Protein AF-N6XZJ8-F1 (afdb_monomer_lite)

Structure (mmCIF, N/CA/C/O backbone):
data_AF-N6XZJ8-F1
#
_entry.id   AF-N6XZJ8-F1
#
loop_
_atom_site.group_PDB
_atom_site.id
_atom_site.type_symbol
_atom_site.label_atom_id
_atom_site.label_alt_id
_atom_site.label_comp_id
_atom_site.label_asym_id
_atom_site.label_entity_id
_atom_site.label_seq_id
_atom_site.pdbx_PDB_ins_code
_atom_site.Cartn_x
_atom_site.Cartn_y
_atom_site.Cartn_z
_atom_site.occupancy
_atom_site.B_iso_or_equiv
_atom_site.auth_seq_id
_atom_site.auth_comp_id
_atom_site.auth_asym_id
_atom_site.auth_atom_id
_atom_site.pdbx_PDB_model_num
ATOM 1 N N . ALA A 1 1 ? 8.982 -17.108 -2.159 1.00 77.62 1 ALA A N 1
ATOM 2 C CA . ALA A 1 1 ? 9.614 -15.859 -2.624 1.00 77.62 1 ALA A CA 1
ATOM 3 C C . ALA A 1 1 ? 9.269 -15.654 -4.093 1.00 77.62 1 ALA A C 1
ATOM 5 O O . ALA A 1 1 ? 9.098 -16.663 -4.774 1.00 77.62 1 ALA A O 1
ATOM 6 N N . PRO A 1 2 ? 9.137 -14.408 -4.571 1.00 85.19 2 PRO A N 1
ATOM 7 C CA . PRO A 1 2 ? 8.993 -14.139 -5.997 1.00 85.19 2 PRO A CA 1
ATOM 8 C C . PRO A 1 2 ? 10.223 -14.629 -6.769 1.00 85.19 2 PRO A C 1
ATOM 10 O O . PRO A 1 2 ? 11.335 -14.645 -6.238 1.00 85.19 2 PRO A O 1
ATOM 13 N N . ALA A 1 3 ? 10.017 -15.047 -8.016 1.00 83.44 3 ALA A N 1
ATOM 14 C CA . ALA A 1 3 ? 11.112 -15.400 -8.911 1.00 83.44 3 ALA A CA 1
ATOM 15 C C . ALA A 1 3 ? 11.824 -14.133 -9.421 1.00 83.44 3 ALA A C 1
ATOM 17 O O . ALA A 1 3 ? 11.251 -13.045 -9.423 1.00 83.44 3 ALA A O 1
ATOM 18 N N . GLY A 1 4 ? 13.069 -14.274 -9.879 1.00 84.00 4 GLY A N 1
ATOM 19 C CA . GLY A 1 4 ? 13.789 -13.193 -10.566 1.00 84.00 4 GLY A CA 1
ATOM 20 C C . GLY A 1 4 ? 14.555 -12.215 -9.671 1.00 84.00 4 GLY A C 1
ATOM 21 O O . GLY A 1 4 ? 15.127 -11.267 -10.198 1.00 84.00 4 GLY A O 1
ATOM 22 N N . GLY A 1 5 ? 14.622 -12.446 -8.356 1.00 92.12 5 GLY A N 1
ATOM 23 C CA . GLY A 1 5 ? 15.358 -11.589 -7.420 1.00 92.12 5 GLY A CA 1
ATOM 24 C C . GLY A 1 5 ? 14.494 -10.486 -6.807 1.00 92.12 5 GLY A C 1
ATOM 25 O O . GLY A 1 5 ? 13.271 -10.457 -6.965 1.00 92.12 5 GLY A O 1
ATOM 26 N N . GLY A 1 6 ? 15.135 -9.587 -6.074 1.00 94.50 6 GLY A N 1
ATOM 27 C CA . GLY A 1 6 ? 14.472 -8.440 -5.467 1.00 94.50 6 GLY A CA 1
ATOM 28 C C . GLY A 1 6 ? 15.449 -7.330 -5.145 1.00 94.50 6 GLY A C 1
ATOM 29 O O . GLY A 1 6 ? 16.578 -7.326 -5.629 1.00 94.50 6 GLY A O 1
ATOM 30 N N . HIS A 1 7 ? 15.013 -6.388 -4.327 1.00 95.25 7 HIS A N 1
ATOM 31 C CA . HIS A 1 7 ? 15.787 -5.223 -3.954 1.00 95.25 7 HIS A CA 1
ATOM 32 C C . HIS A 1 7 ? 15.298 -4.629 -2.635 1.00 95.25 7 HIS A C 1
ATOM 34 O O . HIS A 1 7 ? 14.138 -4.784 -2.239 1.00 95.25 7 HIS A O 1
ATOM 40 N N . ALA A 1 8 ? 16.206 -3.945 -1.949 1.00 94.31 8 ALA A N 1
ATOM 41 C CA . ALA A 1 8 ? 15.917 -3.248 -0.710 1.00 94.31 8 ALA A CA 1
ATOM 42 C C . ALA A 1 8 ? 16.788 -2.001 -0.568 1.00 94.31 8 ALA A C 1
ATOM 44 O O . ALA A 1 8 ? 17.940 -1.955 -1.010 1.00 94.31 8 ALA A O 1
ATOM 45 N N . ALA A 1 9 ? 16.234 -1.000 0.103 1.00 92.75 9 ALA A N 1
ATOM 46 C CA . ALA A 1 9 ? 16.964 0.170 0.556 1.00 92.75 9 ALA A CA 1
ATOM 47 C C . ALA A 1 9 ? 17.066 0.144 2.086 1.00 92.75 9 ALA A C 1
ATOM 49 O O . ALA A 1 9 ? 16.154 -0.368 2.743 1.00 92.75 9 ALA A O 1
ATOM 50 N N . PRO A 1 10 ? 18.133 0.713 2.668 1.00 88.06 10 PRO A N 1
ATOM 51 C CA . PRO A 1 10 ? 18.166 0.983 4.096 1.00 88.06 10 PRO A CA 1
ATOM 52 C C . PRO A 1 10 ? 16.945 1.812 4.518 1.00 88.06 10 PRO A C 1
ATOM 54 O O . PRO A 1 10 ? 16.568 2.778 3.844 1.00 88.06 10 PRO A O 1
ATOM 57 N N . ALA A 1 11 ? 16.321 1.434 5.634 1.00 84.81 11 ALA A N 1
ATOM 58 C CA . ALA A 1 11 ? 15.256 2.237 6.218 1.00 84.81 11 ALA A CA 1
ATOM 59 C C . ALA A 1 11 ? 15.816 3.605 6.643 1.00 84.81 11 ALA A C 1
ATOM 61 O O . ALA A 1 11 ? 16.936 3.697 7.150 1.00 84.81 11 ALA A O 1
ATOM 62 N N . ALA A 1 12 ? 15.046 4.667 6.419 1.00 85.38 12 ALA A N 1
ATOM 63 C CA . ALA A 1 12 ? 15.400 6.000 6.873 1.00 85.38 12 ALA A CA 1
ATOM 64 C C . ALA A 1 12 ? 15.463 6.025 8.407 1.00 85.38 12 ALA A C 1
ATOM 66 O O . ALA A 1 12 ? 14.651 5.387 9.083 1.00 85.38 12 ALA A O 1
ATOM 67 N N . ALA A 1 13 ? 16.421 6.778 8.950 1.00 78.88 13 ALA A N 1
ATOM 68 C CA . ALA A 1 13 ? 16.520 6.997 10.388 1.00 78.88 13 ALA A CA 1
ATOM 69 C C . ALA A 1 13 ? 15.250 7.676 10.933 1.00 78.88 13 ALA A C 1
ATOM 71 O O . ALA A 1 13 ? 14.528 8.354 10.195 1.00 78.88 13 ALA A O 1
ATOM 72 N N . ASP A 1 14 ? 14.978 7.469 12.222 1.00 78.12 14 ASP A N 1
ATOM 73 C CA . ASP A 1 14 ? 13.928 8.156 12.988 1.00 78.12 14 ASP A CA 1
ATOM 74 C C . ASP A 1 14 ? 12.520 8.104 12.364 1.00 78.12 14 ASP A C 1
ATOM 76 O O . ASP A 1 14 ? 11.700 9.007 12.531 1.00 78.12 14 ASP A O 1
ATOM 80 N N . GLY A 1 15 ? 12.220 7.033 11.621 1.00 73.75 15 GLY A N 1
ATOM 81 C CA . GLY A 1 15 ? 10.921 6.851 10.975 1.00 73.75 15 GLY A CA 1
ATOM 82 C C . GLY A 1 15 ? 10.666 7.800 9.797 1.00 73.75 15 GLY A C 1
ATOM 83 O O . GLY A 1 15 ? 9.507 8.048 9.451 1.00 73.75 15 GLY A O 1
ATOM 84 N N . GLY A 1 16 ? 11.731 8.321 9.181 1.00 87.62 16 GLY A N 1
ATOM 85 C CA . GLY A 1 16 ? 11.672 9.156 7.986 1.00 87.62 16 GLY A CA 1
ATOM 86 C C . GLY A 1 16 ? 11.116 8.444 6.745 1.00 87.62 16 GLY A C 1
ATOM 87 O O . GLY A 1 16 ? 10.612 7.317 6.794 1.00 87.62 16 GLY A O 1
ATOM 88 N N . VAL A 1 17 ? 11.202 9.131 5.604 1.00 92.75 17 VAL A N 1
ATOM 89 C CA . VAL A 1 17 ? 10.790 8.581 4.308 1.00 92.75 17 VAL A CA 1
ATOM 90 C C . VAL A 1 17 ? 11.999 7.962 3.613 1.00 92.75 17 VAL A C 1
ATOM 92 O O . VAL A 1 17 ? 12.956 8.664 3.295 1.00 92.75 17 VAL A O 1
ATOM 95 N N . THR A 1 18 ? 11.949 6.657 3.355 1.00 94.31 18 THR A N 1
ATOM 96 C CA . THR A 1 18 ? 12.878 5.990 2.437 1.00 94.31 18 THR A CA 1
ATOM 97 C C . THR A 1 18 ? 12.341 6.134 1.028 1.00 94.31 18 THR A C 1
ATOM 99 O O . THR A 1 18 ? 11.188 5.793 0.772 1.00 94.31 18 THR A O 1
ATOM 102 N N . GLU A 1 19 ? 13.181 6.592 0.109 1.00 94.50 19 GLU A N 1
ATOM 103 C CA . GLU A 1 19 ? 12.826 6.738 -1.292 1.00 94.50 19 GLU A CA 1
ATOM 104 C C . GLU A 1 19 ? 13.980 6.299 -2.187 1.00 94.50 19 GLU A C 1
ATOM 106 O O . GLU A 1 19 ? 15.129 6.704 -2.006 1.00 94.50 19 GLU A O 1
ATOM 111 N N . TYR A 1 20 ? 13.659 5.470 -3.170 1.00 96.19 20 TYR A N 1
ATOM 112 C CA . TYR A 1 20 ? 14.608 5.018 -4.172 1.00 96.19 20 TYR A CA 1
ATOM 113 C C . TYR A 1 20 ? 13.876 4.522 -5.413 1.00 96.19 20 TYR A C 1
ATOM 115 O O . TYR A 1 20 ? 12.654 4.409 -5.422 1.00 96.19 20 TYR A O 1
ATOM 123 N N . GLY A 1 21 ? 14.608 4.216 -6.477 1.00 96.31 21 GLY A N 1
ATOM 124 C CA . GLY A 1 21 ? 13.993 3.680 -7.677 1.00 96.31 21 GLY A CA 1
ATOM 125 C C . GLY A 1 21 ? 14.934 3.593 -8.858 1.00 96.31 21 GLY A C 1
ATOM 126 O O . GLY A 1 21 ? 16.151 3.453 -8.708 1.00 96.31 21 GLY A O 1
ATOM 127 N N . LEU A 1 22 ? 14.338 3.704 -10.035 1.00 96.50 22 LEU A N 1
ATOM 128 C CA . LEU A 1 22 ? 15.013 3.726 -11.319 1.00 96.50 22 LEU A CA 1
ATOM 129 C C . LEU A 1 22 ? 14.324 4.703 -12.269 1.00 96.50 22 LEU A C 1
ATOM 131 O O . LEU A 1 22 ? 13.143 5.010 -12.110 1.00 96.50 22 LEU A O 1
ATOM 135 N N . ASP A 1 23 ? 15.062 5.169 -13.266 1.00 95.56 23 ASP A N 1
ATOM 136 C CA . ASP A 1 23 ? 14.562 6.073 -14.302 1.00 95.56 23 ASP A CA 1
ATOM 137 C C . ASP A 1 23 ? 15.351 5.893 -15.607 1.00 95.56 23 ASP A C 1
ATOM 139 O O . ASP A 1 23 ? 16.425 5.292 -15.608 1.00 95.56 23 ASP A O 1
ATOM 143 N N . GLY A 1 24 ? 14.838 6.404 -16.724 1.00 95.12 24 GLY A N 1
ATOM 144 C CA . GLY A 1 24 ? 15.516 6.381 -18.022 1.00 95.12 24 GLY A CA 1
ATOM 145 C C . GLY A 1 24 ? 15.517 5.030 -18.746 1.00 95.12 24 GLY A C 1
ATOM 146 O O . GLY A 1 24 ? 16.285 4.864 -19.691 1.00 95.12 24 GLY A O 1
ATOM 147 N N . ALA A 1 25 ? 14.672 4.072 -18.351 1.00 96.88 25 ALA A N 1
ATOM 148 C CA . ALA A 1 25 ? 14.600 2.768 -19.010 1.00 96.88 25 ALA A CA 1
ATOM 149 C C . ALA A 1 25 ? 14.272 2.897 -20.512 1.00 96.88 25 ALA A C 1
ATOM 151 O O . ALA A 1 25 ? 13.346 3.613 -20.908 1.00 96.88 25 ALA A O 1
ATOM 152 N N . THR A 1 26 ? 15.013 2.172 -21.354 1.00 95.88 26 THR A N 1
ATOM 153 C CA . THR A 1 26 ? 14.717 2.016 -22.788 1.00 95.88 26 THR A CA 1
ATOM 154 C C . THR A 1 26 ? 13.842 0.794 -23.049 1.00 95.88 26 THR A C 1
ATOM 156 O O . THR A 1 26 ? 12.992 0.834 -23.935 1.00 95.88 26 THR A O 1
ATOM 159 N N . ALA A 1 27 ? 13.985 -0.263 -22.243 1.00 95.25 27 ALA A N 1
ATOM 160 C CA . ALA A 1 27 ? 12.991 -1.327 -22.151 1.00 95.25 27 ALA A CA 1
ATOM 161 C C . ALA A 1 27 ? 11.816 -0.832 -21.296 1.00 95.25 27 ALA A C 1
ATOM 163 O O . ALA A 1 27 ? 11.907 -0.819 -20.070 1.00 95.25 27 ALA A O 1
ATOM 164 N N . VAL A 1 28 ? 10.739 -0.378 -21.937 1.00 95.06 28 VAL A N 1
ATOM 165 C CA . VAL A 1 28 ? 9.590 0.249 -21.261 1.00 95.06 28 VAL A CA 1
ATOM 166 C C . VAL A 1 28 ? 8.621 -0.778 -20.674 1.00 95.06 28 VAL A C 1
ATOM 168 O O . VAL A 1 28 ? 8.415 -1.853 -21.239 1.00 95.06 28 VAL A O 1
ATOM 171 N N . LEU A 1 29 ? 7.974 -0.419 -19.565 1.00 96.19 29 LEU A N 1
ATOM 172 C CA . LEU A 1 29 ? 6.808 -1.137 -19.055 1.00 96.19 29 LEU A CA 1
ATOM 173 C C . LEU A 1 29 ? 5.537 -0.534 -19.659 1.00 96.19 29 LEU A C 1
ATOM 175 O O . LEU A 1 29 ? 5.348 0.679 -19.620 1.00 96.19 29 LEU A O 1
ATOM 179 N N . ARG A 1 30 ? 4.661 -1.377 -20.209 1.00 95.94 30 ARG A N 1
ATOM 180 C CA . ARG A 1 30 ? 3.352 -0.976 -20.743 1.00 95.94 30 ARG A CA 1
ATOM 181 C C . ARG A 1 30 ? 2.289 -1.974 -20.292 1.00 95.94 30 ARG A C 1
ATOM 183 O O . ARG A 1 30 ? 2.433 -3.174 -20.547 1.00 95.94 30 ARG A O 1
ATOM 190 N N . ALA A 1 31 ? 1.249 -1.453 -19.646 1.00 94.94 31 ALA A N 1
ATOM 191 C CA . ALA A 1 31 ? 0.047 -2.188 -19.265 1.00 94.94 31 ALA A CA 1
ATOM 192 C C . ALA A 1 31 ? -1.088 -1.870 -20.248 1.00 94.94 31 ALA A C 1
ATOM 194 O O . ALA A 1 31 ? -1.278 -0.712 -20.618 1.00 94.94 31 ALA A O 1
ATOM 195 N N . ASN A 1 32 ? -1.831 -2.883 -20.671 1.00 92.75 32 ASN A N 1
ATOM 196 C CA . ASN A 1 32 ? -2.981 -2.760 -21.561 1.00 92.75 32 ASN A CA 1
ATOM 197 C C . ASN A 1 32 ? -4.300 -2.683 -20.778 1.00 92.75 32 ASN A C 1
ATOM 199 O O . ASN A 1 32 ? -4.338 -2.843 -19.555 1.00 92.75 32 ASN A O 1
ATOM 203 N N . ALA A 1 33 ? -5.394 -2.473 -21.512 1.00 90.31 33 ALA A N 1
ATOM 204 C CA . ALA A 1 33 ? -6.755 -2.538 -20.995 1.00 90.31 33 ALA A CA 1
ATOM 205 C C . ALA A 1 33 ? -6.998 -3.820 -20.194 1.00 90.31 33 ALA A C 1
ATOM 207 O O . ALA A 1 33 ? -6.715 -4.919 -20.668 1.00 90.31 33 ALA A O 1
ATOM 208 N N . GLY A 1 34 ? -7.540 -3.681 -18.983 1.00 89.62 34 GLY A N 1
ATOM 209 C CA . GLY A 1 34 ? -7.859 -4.816 -18.110 1.00 89.62 34 GLY A CA 1
ATOM 210 C C . GLY A 1 34 ? -6.658 -5.478 -17.423 1.00 89.62 34 GLY A C 1
ATOM 211 O O . GLY A 1 34 ? -6.864 -6.351 -16.584 1.00 89.62 34 GLY A O 1
ATOM 212 N N . GLU A 1 35 ? -5.424 -5.059 -17.713 1.00 95.38 35 GLU A N 1
ATOM 213 C CA . GLU A 1 35 ? -4.236 -5.528 -16.997 1.00 95.38 35 GLU A CA 1
ATOM 214 C C . GLU A 1 35 ? -4.022 -4.733 -15.693 1.00 95.38 35 GLU A C 1
ATOM 216 O O . GLU A 1 35 ? -4.533 -3.623 -15.496 1.00 95.38 35 GLU A O 1
ATOM 221 N N . SER A 1 36 ? -3.252 -5.307 -14.770 1.00 95.62 36 SER A N 1
ATOM 222 C CA . SER A 1 36 ? -2.863 -4.646 -13.519 1.00 95.62 36 SER A CA 1
ATOM 223 C C . SER A 1 36 ? -1.354 -4.533 -13.414 1.00 95.62 36 SER A C 1
ATOM 225 O O . SER A 1 36 ? -0.620 -5.431 -13.806 1.00 95.62 36 SER A O 1
ATOM 227 N N . LEU A 1 37 ? -0.870 -3.447 -12.831 1.00 96.31 37 LEU A N 1
ATOM 228 C CA . LEU A 1 37 ? 0.522 -3.342 -12.419 1.00 96.31 37 LEU A CA 1
ATOM 229 C C . LEU A 1 37 ? 0.687 -4.055 -11.089 1.00 96.31 37 LEU A C 1
ATOM 231 O O . LEU A 1 37 ? -0.203 -4.009 -10.231 1.00 96.31 37 LEU A O 1
ATOM 235 N N . TYR A 1 38 ? 1.834 -4.697 -10.909 1.00 96.44 38 TYR A N 1
ATOM 236 C CA . TYR A 1 38 ? 2.130 -5.395 -9.675 1.00 96.44 38 TYR A CA 1
ATOM 237 C C . TYR A 1 38 ? 3.530 -5.108 -9.156 1.00 96.44 38 TYR A C 1
ATOM 239 O O . TYR A 1 38 ? 4.466 -4.842 -9.913 1.00 96.44 38 TYR A O 1
ATOM 247 N N . ALA A 1 39 ? 3.661 -5.225 -7.840 1.00 97.12 39 ALA A N 1
ATOM 248 C CA . ALA A 1 39 ? 4.941 -5.313 -7.162 1.00 97.12 39 ALA A CA 1
ATOM 249 C C . ALA A 1 39 ? 4.846 -6.330 -6.029 1.00 97.12 39 ALA A C 1
ATOM 251 O O . ALA A 1 39 ? 3.944 -6.261 -5.191 1.00 97.12 39 ALA A O 1
ATOM 252 N N . TRP A 1 40 ? 5.775 -7.279 -5.985 1.00 97.19 40 TRP A N 1
ATOM 253 C CA . TRP A 1 40 ? 5.944 -8.107 -4.798 1.00 97.19 40 TRP A CA 1
ATOM 254 C C . TRP A 1 40 ? 6.567 -7.286 -3.678 1.00 97.19 40 TRP A C 1
ATOM 256 O O . TRP A 1 40 ? 7.560 -6.600 -3.897 1.00 97.19 40 TRP A O 1
ATOM 266 N N . VAL A 1 41 ? 6.010 -7.388 -2.476 1.00 96.44 41 VAL A N 1
ATOM 267 C CA . VAL A 1 41 ? 6.513 -6.707 -1.286 1.00 96.44 41 VAL A CA 1
ATOM 268 C C . VAL A 1 41 ? 6.604 -7.677 -0.114 1.00 96.44 41 VAL A C 1
ATOM 270 O O . VAL A 1 41 ? 5.747 -8.545 0.063 1.00 96.44 41 VAL A O 1
ATOM 273 N N . HIS A 1 42 ? 7.637 -7.511 0.698 1.00 94.75 42 HIS A N 1
ATOM 274 C CA . HIS A 1 42 ? 7.792 -8.129 2.002 1.00 94.75 42 HIS A CA 1
ATOM 275 C C . HIS A 1 42 ? 8.048 -7.022 3.025 1.00 94.75 42 HIS A C 1
ATOM 277 O O . HIS A 1 42 ? 9.124 -6.424 3.043 1.00 94.75 42 HIS A O 1
ATOM 283 N N . LEU A 1 43 ? 7.053 -6.730 3.864 1.00 93.56 43 LEU A N 1
ATOM 284 C CA . LEU A 1 43 ? 7.188 -5.716 4.912 1.00 93.56 43 LEU A CA 1
ATOM 285 C C . LEU A 1 43 ? 8.004 -6.270 6.079 1.00 93.56 43 LEU A C 1
ATOM 287 O O . LEU A 1 43 ? 7.763 -7.405 6.507 1.00 93.56 43 LEU A O 1
ATOM 291 N N . ASP A 1 44 ? 8.936 -5.465 6.590 1.00 89.88 44 ASP A N 1
ATOM 292 C CA . ASP A 1 44 ? 9.729 -5.813 7.765 1.00 89.88 44 ASP A CA 1
ATOM 293 C C . ASP A 1 44 ? 8.813 -5.946 8.990 1.00 89.88 44 ASP A C 1
ATOM 295 O O . ASP A 1 44 ? 8.119 -4.993 9.339 1.00 89.88 44 ASP A O 1
ATOM 299 N N . PRO A 1 45 ? 8.750 -7.115 9.645 1.00 85.69 45 PRO A N 1
ATOM 300 C CA . PRO A 1 45 ? 7.918 -7.274 10.827 1.00 85.69 45 PRO A CA 1
ATOM 301 C C . PRO A 1 45 ? 8.460 -6.584 12.084 1.00 85.69 45 PRO A C 1
ATOM 303 O O . PRO A 1 45 ? 7.688 -6.399 13.021 1.00 85.69 45 PRO A O 1
ATOM 306 N N . ASN A 1 46 ? 9.748 -6.230 12.140 1.00 83.12 46 ASN A N 1
ATOM 307 C CA . ASN A 1 46 ? 10.333 -5.543 13.298 1.00 83.12 46 ASN A CA 1
ATOM 308 C C . ASN A 1 46 ? 10.151 -4.030 13.217 1.00 83.12 46 ASN A C 1
ATOM 310 O O . ASN A 1 46 ? 9.993 -3.366 14.236 1.00 83.12 46 ASN A O 1
ATOM 314 N N . ALA A 1 47 ? 10.193 -3.498 11.998 1.00 85.62 47 ALA A N 1
ATOM 315 C CA . ALA A 1 47 ? 9.985 -2.087 11.714 1.00 85.62 47 ALA A CA 1
ATOM 316 C C . ALA A 1 47 ? 9.052 -1.929 10.502 1.00 85.62 47 ALA A C 1
ATOM 318 O O . ALA A 1 47 ? 9.496 -1.502 9.430 1.00 85.62 47 ALA A O 1
ATOM 319 N N . PRO A 1 48 ? 7.766 -2.306 10.630 1.00 88.94 48 PRO A N 1
ATOM 320 C CA . PRO A 1 48 ? 6.846 -2.243 9.509 1.00 88.94 48 PRO A CA 1
ATOM 321 C C . PRO A 1 48 ? 6.565 -0.798 9.111 1.00 88.94 48 PRO A C 1
ATOM 323 O O . PRO A 1 48 ? 6.303 0.040 9.978 1.00 88.94 48 PRO A O 1
ATOM 326 N N . PRO A 1 49 ? 6.524 -0.491 7.805 1.00 92.81 49 PRO A N 1
ATOM 327 C CA . PRO A 1 49 ? 6.208 0.849 7.354 1.00 92.81 49 PRO A CA 1
ATOM 328 C C . PRO A 1 49 ? 4.760 1.191 7.703 1.00 92.81 49 PRO A C 1
ATOM 330 O O . PRO A 1 49 ? 3.896 0.318 7.812 1.00 92.81 49 PRO A O 1
ATOM 333 N N . VAL A 1 50 ? 4.477 2.481 7.843 1.00 92.12 50 VAL A N 1
ATOM 334 C CA . VAL A 1 50 ? 3.123 3.020 8.045 1.00 92.12 50 VAL A CA 1
ATOM 335 C C . VAL A 1 50 ? 2.450 3.403 6.723 1.00 92.12 50 VAL A C 1
ATOM 337 O O . VAL A 1 50 ? 1.222 3.517 6.657 1.00 92.12 50 VAL A O 1
ATOM 340 N N . GLN A 1 51 ? 3.257 3.552 5.668 1.00 94.06 51 GLN A N 1
ATOM 341 C CA . GLN A 1 51 ? 2.830 3.747 4.288 1.00 94.06 51 GLN A CA 1
ATOM 342 C C . GLN A 1 51 ? 3.809 3.075 3.328 1.00 94.06 51 GLN A C 1
ATOM 344 O O . GLN A 1 51 ? 5.021 3.216 3.484 1.00 94.06 51 GLN A O 1
ATOM 349 N N . VAL A 1 52 ? 3.268 2.416 2.306 1.00 96.50 52 VAL A N 1
ATOM 350 C CA . VAL A 1 52 ? 3.998 2.026 1.093 1.00 96.50 52 VAL A CA 1
ATOM 351 C C . VAL A 1 52 ? 3.397 2.818 -0.054 1.00 96.50 52 VAL A C 1
ATOM 353 O O . VAL A 1 52 ? 2.179 2.799 -0.227 1.00 96.50 52 VAL A O 1
ATOM 356 N N . LEU A 1 53 ? 4.221 3.512 -0.827 1.00 96.44 53 LEU A N 1
ATOM 357 C CA . LEU A 1 53 ? 3.800 4.255 -2.006 1.00 96.44 53 LEU A CA 1
ATOM 358 C C . LEU A 1 53 ? 4.673 3.844 -3.189 1.00 96.44 53 LEU A C 1
ATOM 360 O O . LEU A 1 53 ? 5.899 3.865 -3.116 1.00 96.44 53 LEU A O 1
ATOM 364 N N . LEU A 1 54 ? 4.015 3.451 -4.274 1.00 96.88 54 LEU A N 1
ATOM 365 C CA . LEU A 1 54 ? 4.646 3.163 -5.553 1.00 96.88 54 LEU A CA 1
ATOM 366 C C . LEU A 1 54 ? 4.339 4.315 -6.497 1.00 96.88 54 LEU A C 1
ATOM 368 O O . LEU A 1 54 ? 3.185 4.730 -6.608 1.00 96.88 54 LEU A O 1
ATOM 372 N N . GLU A 1 55 ? 5.370 4.830 -7.152 1.00 95.44 55 GLU A N 1
ATOM 373 C CA . GLU A 1 55 ? 5.259 5.893 -8.141 1.00 95.44 55 GLU A CA 1
ATOM 374 C C . GLU A 1 55 ? 5.817 5.398 -9.472 1.00 95.44 55 GLU A C 1
ATOM 376 O O . GLU A 1 55 ? 6.950 4.935 -9.533 1.00 95.44 55 GLU A O 1
ATOM 381 N N . TRP A 1 56 ? 5.045 5.529 -10.542 1.00 95.75 56 TRP A N 1
ATOM 382 C CA . TRP A 1 56 ? 5.478 5.248 -11.904 1.00 95.75 56 TRP A CA 1
ATOM 383 C C . TRP A 1 56 ? 5.599 6.544 -12.698 1.00 95.75 56 TRP A C 1
ATOM 385 O O . TRP A 1 56 ? 4.780 7.457 -12.551 1.00 95.75 56 TRP A O 1
ATOM 395 N N . HIS A 1 57 ? 6.623 6.620 -13.545 1.00 93.94 57 HIS A N 1
ATOM 396 C CA . HIS A 1 57 ? 6.895 7.768 -14.410 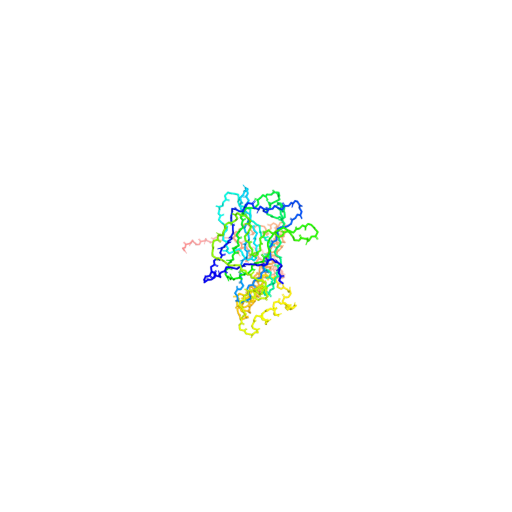1.00 93.94 57 HIS A CA 1
ATOM 397 C C . HIS A 1 57 ? 6.555 7.412 -15.848 1.00 93.94 57 HIS A C 1
ATOM 399 O O . HIS A 1 57 ? 7.222 6.570 -16.461 1.00 93.94 57 HIS A O 1
ATOM 405 N N . SER A 1 58 ? 5.520 8.063 -16.370 1.00 91.81 58 SER A N 1
ATOM 406 C CA . SER A 1 58 ? 5.065 7.924 -17.748 1.00 91.81 58 SER A CA 1
ATOM 407 C C . SER A 1 58 ? 5.344 9.195 -18.552 1.00 91.81 58 SER A C 1
ATOM 409 O O . SER A 1 58 ? 5.726 10.232 -18.006 1.00 91.81 58 SER A O 1
ATOM 411 N N . SER A 1 59 ? 5.095 9.148 -19.861 1.00 86.31 59 SER A N 1
ATOM 412 C CA . SER A 1 59 ? 5.112 10.347 -20.710 1.00 86.31 59 SER A CA 1
ATOM 413 C C . SER A 1 59 ? 4.052 11.389 -20.327 1.00 86.31 59 SER A C 1
ATOM 415 O O . SER A 1 59 ? 4.163 12.539 -20.741 1.00 86.31 59 SER A O 1
ATOM 417 N N . GLN A 1 60 ? 3.016 11.001 -19.576 1.00 88.00 60 GLN A N 1
ATOM 418 C CA . GLN A 1 60 ? 1.925 11.887 -19.160 1.00 88.00 60 GLN A CA 1
ATOM 419 C C . GLN A 1 60 ? 2.105 12.444 -17.746 1.00 88.00 60 GLN A C 1
ATOM 421 O O . GLN A 1 60 ? 1.360 13.338 -17.358 1.00 88.00 60 GLN A O 1
ATOM 426 N N . GLY A 1 61 ? 3.096 11.970 -16.990 1.00 89.62 61 GLY A N 1
ATOM 427 C CA . GLY A 1 61 ? 3.388 12.466 -15.652 1.00 89.62 61 GLY A CA 1
ATOM 428 C C . GLY A 1 61 ? 3.654 11.346 -14.657 1.00 89.62 61 GLY A C 1
ATOM 429 O O . GLY A 1 61 ? 4.202 10.293 -14.993 1.00 89.62 61 GLY A O 1
ATOM 430 N N . ARG A 1 62 ? 3.303 11.605 -13.397 1.00 91.88 62 ARG A N 1
ATOM 431 C CA . ARG A 1 62 ? 3.543 10.680 -12.287 1.00 91.88 62 ARG A CA 1
ATOM 432 C C . ARG A 1 62 ? 2.238 10.029 -11.871 1.00 91.88 62 ARG A C 1
ATOM 434 O O . ARG A 1 62 ? 1.231 10.707 -11.686 1.00 91.88 62 ARG A O 1
ATOM 441 N N . HIS A 1 63 ? 2.278 8.720 -11.684 1.00 93.44 63 HIS A N 1
ATOM 442 C CA . HIS A 1 63 ? 1.130 7.933 -11.259 1.00 93.44 63 HIS A CA 1
ATOM 443 C C . HIS A 1 63 ? 1.488 7.240 -9.954 1.00 93.44 63 HIS A C 1
ATOM 445 O O . HIS A 1 63 ? 2.490 6.535 -9.887 1.00 93.44 63 HIS A O 1
ATOM 451 N N . GLN A 1 64 ? 0.702 7.461 -8.908 1.00 93.81 64 GLN A N 1
ATOM 452 C CA . GLN A 1 64 ? 0.985 6.987 -7.563 1.00 93.81 64 GLN A CA 1
ATOM 453 C C . GLN A 1 64 ? -0.139 6.103 -7.040 1.00 93.81 64 GLN A C 1
ATOM 455 O O . GLN A 1 64 ? -1.316 6.462 -7.101 1.00 93.81 64 GLN A O 1
ATOM 460 N N . ALA A 1 65 ? 0.248 4.988 -6.433 1.00 95.31 65 ALA A N 1
ATOM 461 C CA . ALA A 1 65 ? -0.635 4.152 -5.638 1.00 95.31 65 ALA A CA 1
ATOM 462 C C . ALA A 1 65 ? -0.040 3.966 -4.246 1.00 95.31 65 ALA A C 1
ATOM 464 O O . ALA A 1 65 ? 1.160 3.715 -4.118 1.00 95.31 65 ALA A O 1
ATOM 465 N N . TRP A 1 66 ? -0.861 4.075 -3.200 1.00 95.44 66 TRP A N 1
ATOM 466 C CA . TRP A 1 66 ? -0.377 3.867 -1.834 1.00 95.44 66 TRP A CA 1
ATOM 467 C C . TRP A 1 66 ? -1.257 2.955 -0.987 1.00 95.44 66 TRP A C 1
ATOM 469 O O . TRP A 1 66 ? -2.480 2.901 -1.136 1.00 95.44 66 TRP A O 1
ATOM 479 N N . TRP A 1 67 ? -0.606 2.287 -0.038 1.00 95.75 67 TRP A N 1
ATOM 480 C CA . TRP A 1 67 ? -1.208 1.439 0.978 1.00 95.75 67 TRP A CA 1
ATOM 481 C C . TRP A 1 67 ? -0.884 1.978 2.366 1.00 95.75 67 TRP A C 1
ATOM 483 O O . TRP A 1 67 ? 0.217 2.472 2.609 1.00 95.75 67 TRP A O 1
ATOM 493 N N . GLY A 1 68 ? -1.832 1.842 3.289 1.00 93.25 68 GLY A N 1
ATOM 494 C CA . GLY A 1 68 ? -1.676 2.289 4.673 1.00 93.25 68 GLY A CA 1
ATOM 495 C C . GLY A 1 68 ? -2.198 3.702 4.907 1.00 93.25 68 GLY A C 1
ATOM 496 O O . GLY A 1 68 ? -3.229 4.093 4.348 1.00 93.25 68 GLY A O 1
ATOM 497 N N . LEU A 1 69 ? -1.518 4.431 5.791 1.00 88.62 69 LEU A N 1
ATOM 498 C CA . LEU A 1 69 ? -1.843 5.817 6.118 1.00 88.62 69 LEU A CA 1
ATOM 499 C C . LEU A 1 69 ? -1.184 6.771 5.132 1.00 88.62 69 LEU A C 1
ATOM 501 O O . LEU A 1 69 ? -0.103 6.507 4.624 1.00 88.62 69 LEU A O 1
ATOM 505 N N . GLU A 1 70 ? -1.813 7.911 4.890 1.00 90.25 70 GLU A N 1
ATOM 506 C CA . GLU A 1 70 ? -1.197 8.976 4.112 1.00 90.25 70 GLU A CA 1
ATOM 507 C C . GLU A 1 70 ? -0.243 9.781 5.006 1.00 90.25 70 GLU A C 1
ATOM 509 O O . GLU A 1 70 ? -0.656 10.615 5.807 1.00 90.25 70 GLU A O 1
ATOM 514 N N . ARG A 1 71 ? 1.050 9.465 4.923 1.00 89.94 71 ARG A N 1
ATOM 515 C CA . ARG A 1 71 ? 2.131 10.081 5.710 1.00 89.94 71 ARG A CA 1
ATOM 516 C C . ARG A 1 71 ? 3.153 10.811 4.852 1.00 89.94 71 ARG A C 1
ATOM 518 O O . ARG A 1 71 ? 3.762 11.764 5.320 1.00 89.94 71 ARG A O 1
ATOM 525 N N . ILE A 1 72 ? 3.313 10.380 3.610 1.00 89.69 72 ILE A N 1
ATOM 526 C CA . ILE A 1 72 ? 4.101 11.037 2.579 1.00 89.69 72 ILE A CA 1
ATOM 527 C C . ILE A 1 72 ? 3.154 12.018 1.881 1.00 89.69 72 ILE A C 1
ATOM 529 O O . ILE A 1 72 ? 2.234 11.561 1.190 1.00 89.69 72 ILE A O 1
ATOM 533 N N . PRO A 1 73 ? 3.308 13.339 2.070 1.00 82.31 73 PRO A N 1
ATOM 534 C CA . PRO A 1 73 ? 2.488 14.310 1.361 1.00 82.31 73 PRO A CA 1
ATOM 535 C C . PRO A 1 73 ? 2.803 14.249 -0.138 1.00 82.31 73 PRO A C 1
ATOM 537 O O . PRO A 1 73 ? 3.958 14.120 -0.542 1.00 82.31 73 PRO A O 1
ATOM 540 N N . GLY A 1 74 ? 1.770 14.324 -0.977 1.00 71.31 74 GLY A N 1
ATOM 541 C CA . GLY A 1 74 ? 1.966 14.455 -2.417 1.00 71.31 74 GLY A CA 1
ATOM 542 C C . GLY A 1 74 ? 2.576 15.819 -2.736 1.00 71.31 74 GLY A C 1
ATOM 543 O O . GLY A 1 74 ? 2.059 16.842 -2.295 1.00 71.31 74 GLY A O 1
ATOM 544 N N . ALA A 1 75 ? 3.661 15.850 -3.507 1.00 64.81 75 ALA A N 1
ATOM 545 C CA . ALA A 1 75 ? 4.143 17.106 -4.070 1.00 64.81 75 ALA A CA 1
ATOM 546 C C . ALA A 1 75 ? 3.110 17.629 -5.080 1.00 64.81 75 ALA A C 1
ATOM 548 O O . ALA A 1 75 ? 2.640 16.863 -5.926 1.00 64.81 75 ALA A O 1
ATOM 549 N N . SER A 1 76 ? 2.775 18.919 -5.025 1.00 61.59 76 SER A N 1
ATOM 550 C CA . SER A 1 76 ? 1.957 19.556 -6.056 1.00 61.59 76 SER A CA 1
ATOM 551 C C . SER A 1 76 ? 2.710 19.502 -7.387 1.00 61.59 76 SER A C 1
ATOM 553 O O . SER A 1 76 ? 3.717 20.174 -7.589 1.00 61.59 76 SER A O 1
ATOM 555 N N . ALA A 1 77 ? 2.246 18.660 -8.303 1.00 63.94 77 ALA A N 1
ATOM 556 C CA . ALA A 1 77 ? 2.745 18.619 -9.667 1.00 63.94 77 ALA A CA 1
ATOM 557 C C . ALA A 1 77 ? 1.571 18.652 -10.632 1.00 63.94 77 ALA A C 1
ATOM 559 O O . ALA A 1 77 ? 0.585 17.936 -10.446 1.00 63.94 77 ALA A O 1
ATOM 560 N N . ALA A 1 78 ? 1.702 19.474 -11.674 1.00 65.38 78 ALA A N 1
ATOM 561 C CA . ALA A 1 78 ? 0.845 19.370 -12.840 1.00 65.38 78 ALA A CA 1
ATOM 562 C C . ALA A 1 78 ? 1.020 17.946 -13.395 1.00 65.38 78 ALA A C 1
ATOM 564 O O . ALA A 1 78 ? 2.140 17.543 -13.699 1.00 65.38 78 ALA A O 1
ATOM 565 N N . ASN A 1 79 ? -0.066 17.175 -13.460 1.00 82.44 79 ASN A N 1
ATOM 566 C CA . ASN A 1 79 ? -0.106 15.786 -13.942 1.00 82.44 79 ASN A CA 1
ATOM 567 C C . ASN A 1 79 ? 0.384 14.713 -12.947 1.00 82.44 79 ASN A C 1
ATOM 569 O O . ASN A 1 79 ? 1.113 13.784 -13.304 1.00 82.44 79 ASN A O 1
ATOM 573 N N . LEU A 1 80 ? -0.035 14.828 -11.684 1.00 85.69 80 LEU A N 1
ATOM 574 C CA . LEU A 1 80 ? 0.036 13.740 -10.708 1.00 85.69 80 LEU A CA 1
ATOM 575 C C . LEU A 1 80 ? -1.331 13.050 -10.575 1.00 85.69 80 LEU A C 1
ATOM 577 O O . LEU A 1 80 ? -2.289 13.666 -10.112 1.00 85.69 80 LEU A O 1
ATOM 581 N N . VAL A 1 81 ? -1.402 11.761 -10.912 1.00 88.44 81 VAL A N 1
ATOM 582 C CA . VAL A 1 81 ? -2.525 10.886 -10.534 1.00 88.44 81 VAL A CA 1
ATOM 583 C C . VAL A 1 81 ? -2.142 10.154 -9.258 1.00 88.44 81 VAL A C 1
ATOM 585 O O . VAL A 1 81 ? -1.072 9.553 -9.193 1.00 88.44 81 VAL A O 1
ATOM 588 N N . ARG A 1 82 ? -2.992 10.194 -8.231 1.00 88.94 82 ARG A N 1
ATOM 589 C CA . ARG A 1 82 ? -2.687 9.607 -6.924 1.00 88.94 82 ARG A CA 1
ATOM 590 C C . ARG A 1 82 ? -3.915 8.901 -6.357 1.00 88.94 82 ARG A C 1
ATOM 592 O O . ARG A 1 82 ? -4.890 9.560 -6.009 1.00 88.94 82 ARG A O 1
ATOM 599 N N . THR A 1 83 ? -3.840 7.576 -6.216 1.00 90.81 83 THR A N 1
ATOM 600 C CA . THR A 1 83 ? -4.972 6.732 -5.787 1.00 90.81 83 THR A CA 1
ATOM 601 C C . THR A 1 83 ? -4.644 5.885 -4.554 1.00 90.81 83 THR A C 1
ATOM 603 O O . THR A 1 83 ? -3.598 5.233 -4.484 1.00 90.81 83 THR A O 1
ATOM 606 N N . ARG A 1 84 ? -5.553 5.856 -3.568 1.00 92.25 84 ARG A N 1
ATOM 607 C CA . ARG A 1 84 ? -5.418 4.978 -2.398 1.00 92.25 84 ARG A CA 1
ATOM 608 C C . ARG A 1 84 ? -5.736 3.548 -2.813 1.00 92.25 84 ARG A C 1
ATOM 610 O O . ARG A 1 84 ? -6.883 3.249 -3.122 1.00 92.25 84 ARG A O 1
ATOM 617 N N . ALA A 1 85 ? -4.747 2.665 -2.764 1.00 93.38 85 ALA A N 1
ATOM 618 C CA . ALA A 1 85 ? -4.900 1.276 -3.181 1.00 93.38 85 ALA A CA 1
ATOM 619 C C . ALA A 1 85 ? -5.428 0.364 -2.062 1.00 93.38 85 ALA A C 1
ATOM 621 O O . ALA A 1 85 ? -6.115 -0.614 -2.344 1.00 93.38 85 ALA A O 1
ATOM 622 N N . GLY A 1 86 ? -5.156 0.667 -0.785 1.00 92.62 86 GLY A N 1
ATOM 623 C CA . GLY A 1 86 ? -5.747 -0.098 0.319 1.00 92.62 86 GLY A CA 1
ATOM 624 C C . GLY A 1 86 ? -5.033 -0.003 1.665 1.00 92.62 86 GLY A C 1
ATOM 625 O O . GLY A 1 86 ? -4.292 0.937 1.950 1.00 92.62 86 GLY A O 1
ATOM 626 N N . ALA A 1 87 ? -5.292 -0.987 2.529 1.00 93.00 87 ALA A N 1
ATOM 627 C CA . ALA A 1 87 ? -4.545 -1.182 3.770 1.00 93.00 87 ALA A CA 1
ATOM 628 C C . ALA A 1 87 ? -3.192 -1.854 3.489 1.00 93.00 87 ALA A C 1
ATOM 630 O O . ALA A 1 87 ? -3.028 -2.523 2.471 1.00 93.00 87 ALA A O 1
ATOM 631 N N . LEU A 1 88 ? -2.230 -1.693 4.399 1.00 93.88 88 LEU A N 1
ATOM 632 C CA . LEU A 1 88 ? -0.962 -2.411 4.294 1.00 93.88 88 LEU A CA 1
ATOM 633 C C . LEU A 1 88 ? -1.192 -3.921 4.419 1.00 93.88 88 LEU A C 1
ATOM 635 O O . LEU A 1 88 ? -1.998 -4.345 5.255 1.00 93.88 88 LEU A O 1
ATOM 639 N N . PRO A 1 89 ? -0.504 -4.734 3.601 1.00 93.06 89 PRO A N 1
ATOM 640 C CA . PRO A 1 89 ? -0.579 -6.176 3.732 1.00 93.06 89 PRO A CA 1
ATOM 641 C C . PRO A 1 89 ? 0.029 -6.638 5.060 1.00 93.06 89 PRO A C 1
ATOM 643 O O . PRO A 1 89 ? 0.817 -5.941 5.697 1.00 93.06 89 PRO A O 1
ATOM 646 N N . ARG A 1 90 ? -0.321 -7.860 5.458 1.00 90.06 90 ARG A N 1
ATOM 647 C CA . ARG A 1 90 ? 0.282 -8.533 6.612 1.00 90.06 90 ARG A CA 1
ATOM 648 C C . ARG A 1 90 ? 1.818 -8.609 6.456 1.00 90.06 90 ARG A C 1
ATOM 650 O O . ARG A 1 90 ? 2.261 -9.098 5.413 1.00 90.06 90 ARG A O 1
ATOM 657 N N . PRO A 1 91 ? 2.613 -8.202 7.466 1.00 90.94 91 PRO A N 1
ATOM 658 C CA . PRO A 1 91 ? 4.075 -8.317 7.439 1.00 90.94 91 PRO A CA 1
ATOM 659 C C . PRO A 1 91 ? 4.602 -9.762 7.429 1.00 90.94 91 PRO A C 1
ATOM 661 O O . PRO A 1 91 ? 3.839 -10.725 7.570 1.00 90.94 91 PRO A O 1
ATOM 664 N N . ALA A 1 92 ? 5.929 -9.900 7.290 1.00 88.94 92 ALA A N 1
ATOM 665 C CA . ALA A 1 92 ? 6.672 -11.170 7.344 1.00 88.94 92 ALA A CA 1
ATOM 666 C C . ALA A 1 92 ? 6.303 -12.216 6.277 1.00 88.94 92 ALA A C 1
ATOM 668 O O . ALA A 1 92 ? 6.522 -13.415 6.465 1.00 88.94 92 ALA A O 1
ATOM 669 N N . ARG A 1 93 ? 5.701 -11.794 5.165 1.00 90.62 93 ARG A N 1
ATOM 670 C CA . ARG A 1 93 ? 5.484 -12.660 4.006 1.00 90.62 93 ARG A CA 1
ATOM 671 C C . ARG A 1 93 ? 5.510 -11.851 2.724 1.00 90.62 93 ARG A C 1
ATOM 673 O O . ARG A 1 93 ? 5.169 -10.671 2.713 1.00 90.62 93 ARG A O 1
ATOM 680 N N . TRP A 1 94 ? 5.869 -12.521 1.638 1.00 94.00 94 TRP A N 1
ATOM 681 C CA . TRP A 1 94 ? 5.745 -11.960 0.302 1.00 94.00 94 TRP A CA 1
ATOM 682 C C . TRP A 1 94 ? 4.268 -11.853 -0.077 1.00 94.00 94 TRP A C 1
ATOM 684 O O . TRP A 1 94 ? 3.550 -12.853 -0.082 1.00 94.00 94 TRP A O 1
ATOM 694 N N . VAL A 1 95 ? 3.823 -10.642 -0.396 1.00 95.31 95 VAL A N 1
ATOM 695 C CA . VAL A 1 95 ? 2.476 -10.351 -0.896 1.00 95.31 95 VAL A CA 1
ATOM 696 C C . VAL A 1 95 ? 2.597 -9.556 -2.185 1.00 95.31 95 VAL A C 1
ATOM 698 O O . VAL A 1 95 ? 3.499 -8.735 -2.341 1.00 95.31 95 VAL A O 1
ATOM 701 N N . ARG A 1 96 ? 1.685 -9.802 -3.120 1.00 95.50 96 ARG A N 1
ATOM 702 C CA . ARG A 1 96 ? 1.595 -9.038 -4.357 1.00 95.50 96 ARG A CA 1
ATOM 703 C C . ARG A 1 96 ? 0.710 -7.816 -4.135 1.00 95.50 96 ARG A C 1
ATOM 705 O O . ARG A 1 96 ? -0.467 -7.956 -3.812 1.00 95.50 96 ARG A O 1
ATOM 712 N N . LEU A 1 97 ? 1.276 -6.629 -4.309 1.00 96.75 97 LEU A N 1
ATOM 713 C CA . LEU A 1 97 ? 0.516 -5.392 -4.437 1.00 96.75 97 LEU A CA 1
ATOM 714 C C . LEU A 1 97 ? -0.005 -5.304 -5.866 1.00 96.75 97 LEU A C 1
ATOM 716 O O . LEU A 1 97 ? 0.762 -5.525 -6.800 1.00 96.75 97 LEU A O 1
ATOM 720 N N . LEU A 1 98 ? -1.291 -5.002 -6.026 1.00 95.50 98 LEU A N 1
ATOM 721 C CA . LEU A 1 98 ? -1.952 -4.911 -7.323 1.00 95.50 98 LEU A CA 1
ATOM 722 C C . LEU A 1 98 ? -2.613 -3.551 -7.481 1.00 95.50 98 LEU A C 1
ATOM 724 O O . LEU A 1 98 ? -3.281 -3.070 -6.565 1.00 95.50 98 LEU A O 1
ATOM 728 N N . VAL A 1 99 ? -2.415 -2.951 -8.650 1.00 95.12 99 VAL A N 1
ATOM 729 C CA . VAL A 1 99 ? -3.001 -1.667 -9.023 1.00 95.12 99 VAL A CA 1
ATOM 730 C C . VAL A 1 99 ? -3.566 -1.792 -10.434 1.00 95.12 99 VAL A C 1
ATOM 732 O O . VAL A 1 99 ? -2.790 -2.010 -11.367 1.00 95.12 99 VAL A O 1
ATOM 735 N N . PRO A 1 100 ? -4.888 -1.656 -10.623 1.00 94.25 100 PRO A N 1
ATOM 736 C CA . PRO A 1 100 ? -5.476 -1.660 -11.957 1.00 94.25 100 PRO A CA 1
ATOM 737 C C . PRO A 1 100 ? -4.857 -0.565 -12.837 1.00 94.25 100 PRO A C 1
ATOM 739 O O . PRO A 1 100 ? -4.661 0.565 -12.383 1.00 94.25 100 PRO A O 1
ATOM 742 N N . ALA A 1 101 ? -4.553 -0.879 -14.099 1.00 92.62 101 ALA A N 1
ATOM 743 C CA . ALA A 1 101 ? -3.985 0.109 -15.019 1.00 92.62 101 ALA A CA 1
ATOM 744 C C . ALA A 1 101 ? -5.018 1.159 -15.473 1.00 92.62 101 ALA A C 1
ATOM 746 O O . ALA A 1 101 ? -4.647 2.297 -15.757 1.00 92.62 101 ALA A O 1
ATOM 747 N N . GLY A 1 102 ? -6.305 0.796 -15.508 1.00 88.69 102 GLY A N 1
ATOM 748 C CA . GLY A 1 102 ? -7.389 1.655 -15.994 1.00 88.69 102 GLY A CA 1
ATOM 749 C C . GLY A 1 102 ? -7.567 2.962 -15.206 1.00 88.69 102 GLY A C 1
ATOM 750 O O . GLY A 1 102 ? -7.126 3.097 -14.066 1.00 88.69 102 GLY A O 1
ATOM 751 N N . GLY A 1 103 ? -8.225 3.950 -15.815 1.00 75.56 103 GLY A N 1
ATOM 752 C CA . GLY A 1 103 ? -8.396 5.288 -15.228 1.00 75.56 103 GLY A CA 1
ATOM 753 C C . GLY A 1 103 ? -9.495 5.411 -14.166 1.00 75.56 103 GLY A C 1
ATOM 754 O O . GLY A 1 103 ? -9.341 6.172 -13.219 1.00 75.56 103 GLY A O 1
ATOM 755 N N . THR A 1 104 ? -10.597 4.664 -14.285 1.00 70.81 104 THR A N 1
ATOM 756 C CA . THR A 1 104 ? -11.772 4.808 -13.398 1.00 70.81 104 THR A CA 1
ATOM 757 C C . THR A 1 104 ? -11.629 4.079 -12.062 1.00 70.81 104 THR A C 1
ATOM 759 O O . THR A 1 104 ? -12.141 4.551 -11.052 1.00 70.81 104 THR A O 1
ATOM 762 N N . ALA A 1 105 ? -10.929 2.943 -12.048 1.00 66.62 105 ALA A N 1
ATOM 763 C CA . ALA A 1 105 ? -10.706 2.107 -10.862 1.00 66.62 105 ALA A CA 1
ATOM 764 C C . ALA A 1 105 ? -9.216 1.949 -10.497 1.00 66.62 105 ALA A C 1
ATOM 766 O O . ALA A 1 105 ? -8.874 1.174 -9.606 1.00 66.62 105 ALA A O 1
ATOM 767 N N . GLY A 1 106 ? -8.324 2.640 -11.208 1.00 81.06 106 GLY A N 1
ATOM 768 C CA . GLY A 1 106 ? -6.882 2.445 -11.121 1.00 81.06 106 GLY A CA 1
ATOM 769 C C . GLY A 1 106 ? -6.104 3.753 -11.084 1.00 81.06 106 GLY A C 1
ATOM 770 O O . GLY A 1 106 ? -6.459 4.685 -10.360 1.00 81.06 106 GLY A O 1
ATOM 771 N N . ILE A 1 107 ? -5.003 3.801 -11.832 1.00 88.75 107 ILE A N 1
ATOM 772 C CA . ILE A 1 107 ? -4.083 4.950 -11.859 1.00 88.75 107 ILE A CA 1
ATOM 773 C C . ILE A 1 107 ? -3.924 5.585 -13.245 1.00 88.75 107 ILE A C 1
ATOM 775 O O . ILE A 1 107 ? -3.077 6.460 -13.411 1.00 88.75 107 ILE A O 1
ATOM 779 N N . GLY A 1 108 ? -4.726 5.175 -14.236 1.00 89.25 108 GLY A N 1
ATOM 780 C CA . GLY A 1 108 ? -4.722 5.782 -15.573 1.00 89.25 108 GLY A CA 1
ATOM 781 C C . GLY A 1 108 ? -3.409 5.586 -16.334 1.00 89.25 108 GLY A C 1
ATOM 782 O O . GLY A 1 108 ? -2.906 6.525 -16.938 1.00 89.25 108 GLY A O 1
ATOM 783 N N . MET A 1 109 ? -2.839 4.383 -16.269 1.00 91.31 109 MET A N 1
ATOM 784 C CA . MET A 1 109 ? -1.583 4.010 -16.937 1.00 91.31 109 MET A CA 1
ATOM 785 C C . MET A 1 109 ? -1.769 3.095 -18.151 1.00 91.31 109 MET A C 1
ATOM 787 O O . MET A 1 109 ? -0.807 2.552 -18.691 1.00 91.31 109 MET A O 1
ATOM 791 N N . GLU A 1 110 ? -3.006 2.916 -18.591 1.00 92.62 110 GLU A N 1
ATOM 792 C CA . GLU A 1 110 ? -3.345 2.087 -19.737 1.00 92.62 110 GLU A CA 1
ATOM 793 C C . GLU A 1 110 ? -2.714 2.621 -21.036 1.00 92.62 110 GLU A C 1
ATOM 795 O O . GLU A 1 110 ? -2.881 3.784 -21.399 1.00 92.62 110 GLU A O 1
ATOM 800 N N . GLY A 1 111 ? -1.941 1.776 -21.721 1.00 92.19 111 GLY A N 1
ATOM 801 C CA . GLY A 1 111 ? -1.229 2.104 -22.959 1.00 92.19 111 GLY A CA 1
ATOM 802 C C . GLY A 1 111 ? 0.001 3.006 -22.787 1.00 92.19 111 GLY A C 1
ATOM 803 O O . GLY A 1 111 ? 0.783 3.155 -23.734 1.00 92.19 111 GLY A O 1
ATOM 804 N N . LEU A 1 112 ? 0.228 3.569 -21.598 1.00 94.00 112 LEU A N 1
ATOM 805 C CA . LEU A 1 112 ? 1.345 4.476 -21.351 1.00 94.00 112 LEU A CA 1
ATOM 806 C C . LEU A 1 112 ? 2.675 3.726 -21.267 1.00 94.00 112 LEU A C 1
ATOM 808 O O . LEU A 1 112 ? 2.755 2.600 -20.776 1.00 94.00 112 LEU A O 1
ATOM 812 N N . GLU A 1 113 ? 3.733 4.374 -21.750 1.00 95.12 113 GLU A N 1
ATOM 813 C CA . GLU A 1 113 ? 5.097 3.883 -21.578 1.00 95.12 113 GLU A CA 1
ATOM 814 C C . GLU A 1 113 ? 5.656 4.377 -20.254 1.00 95.12 113 GLU A C 1
ATOM 816 O O . GLU A 1 113 ? 5.797 5.582 -20.038 1.00 95.12 113 GLU A O 1
ATOM 821 N N . VAL A 1 114 ? 6.008 3.434 -19.390 1.00 95.75 114 VAL A N 1
ATOM 822 C CA . VAL A 1 114 ? 6.669 3.700 -18.121 1.00 95.75 114 VAL A CA 1
ATOM 823 C C . VAL A 1 114 ? 8.170 3.501 -18.292 1.00 95.75 114 VAL A C 1
ATOM 825 O O . VAL A 1 114 ? 8.630 2.440 -18.727 1.00 95.75 114 VAL A O 1
ATOM 828 N N . ARG A 1 115 ? 8.931 4.540 -17.943 1.00 96.12 115 ARG A N 1
ATOM 829 C CA . ARG A 1 115 ? 10.403 4.582 -18.055 1.00 96.12 115 ARG A CA 1
ATOM 830 C C . ARG A 1 115 ? 11.108 4.672 -16.706 1.00 96.12 115 ARG A C 1
ATOM 832 O O . ARG A 1 115 ? 12.316 4.456 -16.633 1.00 96.12 115 ARG A O 1
ATOM 839 N N . GLY A 1 116 ? 10.356 4.965 -15.651 1.00 96.00 116 GLY A N 1
ATOM 840 C CA . GLY A 1 116 ? 10.861 5.095 -14.295 1.00 96.00 116 GLY A CA 1
ATOM 841 C C . GLY A 1 116 ? 9.854 4.605 -13.268 1.00 96.00 116 GLY A C 1
ATOM 842 O O . GLY A 1 116 ? 8.646 4.574 -13.517 1.00 96.00 116 GLY A O 1
ATOM 843 N N . MET A 1 117 ? 10.366 4.199 -12.115 1.00 96.56 117 MET A N 1
ATOM 844 C CA . MET A 1 117 ? 9.566 3.779 -10.973 1.00 96.56 117 MET A CA 1
ATOM 845 C C . MET A 1 117 ? 10.297 4.126 -9.680 1.00 96.56 117 MET A C 1
ATOM 847 O O . MET A 1 117 ? 11.505 3.911 -9.579 1.00 96.56 117 MET A O 1
ATOM 851 N N . ARG A 1 118 ? 9.571 4.643 -8.688 1.00 96.00 118 ARG A N 1
ATOM 852 C CA . ARG A 1 118 ? 10.068 4.913 -7.337 1.00 96.00 118 ARG A CA 1
ATOM 853 C C . ARG A 1 118 ? 9.268 4.132 -6.302 1.00 96.00 118 ARG A C 1
ATOM 855 O O . ARG A 1 118 ? 8.057 3.948 -6.422 1.00 96.00 118 ARG A O 1
ATOM 862 N N . PHE A 1 119 ? 9.976 3.715 -5.266 1.00 96.50 119 PHE A N 1
ATOM 863 C CA . PHE A 1 119 ? 9.480 3.020 -4.093 1.00 96.50 119 PHE A CA 1
ATOM 864 C C . PHE A 1 119 ? 9.675 3.944 -2.903 1.00 96.50 119 PHE A C 1
ATOM 866 O O . PHE A 1 119 ? 10.800 4.345 -2.601 1.00 96.50 119 PHE A O 1
ATOM 873 N N . LEU A 1 120 ? 8.572 4.294 -2.252 1.00 96.00 120 LEU A N 1
ATOM 874 C CA . LEU A 1 120 ? 8.569 5.167 -1.096 1.00 96.00 120 LEU A CA 1
ATOM 875 C C . LEU A 1 120 ? 7.973 4.437 0.109 1.00 96.00 120 LEU A C 1
ATOM 877 O O . LEU A 1 120 ? 6.909 3.820 0.022 1.00 96.00 120 LEU A O 1
ATOM 881 N N . LEU A 1 121 ? 8.653 4.532 1.246 1.00 95.06 121 LEU A N 1
ATOM 882 C CA . LEU A 1 121 ? 8.242 3.945 2.518 1.00 95.06 121 LEU A CA 1
ATOM 883 C C . LEU A 1 121 ? 8.279 5.018 3.599 1.00 95.06 121 LEU A C 1
ATOM 885 O O . LEU A 1 121 ? 9.247 5.766 3.679 1.00 95.06 121 LEU A O 1
ATOM 889 N N . ALA A 1 122 ? 7.261 5.070 4.453 1.00 93.31 122 ALA A N 1
ATOM 890 C CA . ALA A 1 122 ? 7.282 5.905 5.654 1.00 93.31 122 ALA A CA 1
ATOM 891 C C . ALA A 1 122 ? 7.403 5.036 6.907 1.00 93.31 122 ALA A C 1
ATOM 893 O O . ALA A 1 122 ? 6.647 4.072 7.046 1.00 93.31 122 ALA A O 1
ATOM 894 N N . GLY A 1 123 ? 8.276 5.413 7.845 1.00 86.31 123 GLY A N 1
ATOM 895 C CA . GLY A 1 123 ? 8.272 4.866 9.207 1.00 86.31 123 GLY A CA 1
ATOM 896 C C . GLY A 1 123 ? 8.758 3.421 9.367 1.00 86.31 123 GLY A C 1
ATOM 897 O O . GLY A 1 123 ? 8.477 2.828 10.401 1.00 86.31 123 GLY A O 1
ATOM 898 N N . GLY A 1 124 ? 9.436 2.837 8.373 1.00 88.50 124 GLY A N 1
ATOM 899 C CA . GLY A 1 124 ? 9.877 1.442 8.430 1.00 88.50 124 GLY A CA 1
ATOM 900 C C . GLY A 1 124 ? 10.525 0.931 7.143 1.00 88.50 124 GLY A C 1
ATOM 901 O O . GLY A 1 124 ? 10.791 1.700 6.217 1.00 88.50 124 GLY A O 1
ATOM 902 N N . GLY A 1 125 ? 10.772 -0.378 7.095 1.00 90.69 125 GLY A N 1
ATOM 903 C CA . GLY A 1 125 ? 11.478 -1.059 6.010 1.00 90.69 125 GLY A CA 1
ATOM 904 C C . GLY A 1 125 ? 10.611 -2.055 5.238 1.00 90.69 125 GLY A C 1
ATOM 905 O O . GLY A 1 125 ? 9.684 -2.673 5.763 1.00 90.69 125 GLY A O 1
ATOM 906 N N . ALA A 1 126 ? 10.929 -2.237 3.962 1.00 94.12 126 ALA A N 1
ATOM 907 C CA . ALA A 1 126 ? 10.364 -3.296 3.144 1.00 94.12 126 ALA A CA 1
ATOM 908 C C . ALA A 1 126 ? 11.357 -3.707 2.062 1.00 94.12 126 ALA A C 1
ATOM 910 O O . ALA A 1 126 ? 12.159 -2.900 1.584 1.00 94.12 126 ALA A O 1
ATOM 911 N N . CYS A 1 127 ? 11.247 -4.959 1.646 1.00 94.75 127 CYS A N 1
ATOM 912 C CA . CYS A 1 127 ? 11.931 -5.477 0.476 1.00 94.75 127 CYS A CA 1
ATOM 913 C C . CYS A 1 127 ? 10.912 -5.664 -0.638 1.00 94.75 127 CYS A C 1
ATOM 915 O O . CYS A 1 127 ? 9.768 -6.055 -0.389 1.00 94.75 127 CYS A O 1
ATOM 917 N N . PHE A 1 128 ? 11.330 -5.412 -1.866 1.00 96.00 128 PHE A N 1
ATOM 918 C CA . PHE A 1 128 ? 10.491 -5.578 -3.039 1.00 96.00 128 PHE A CA 1
ATOM 919 C C . PHE A 1 128 ? 11.083 -6.657 -3.938 1.00 96.00 128 PHE A C 1
ATOM 921 O O . PHE A 1 128 ? 12.291 -6.872 -3.974 1.00 96.00 128 PHE A O 1
ATOM 928 N N . GLY A 1 129 ? 10.211 -7.409 -4.594 1.00 95.69 129 GLY A N 1
ATOM 929 C CA . GLY A 1 129 ? 10.588 -8.472 -5.516 1.00 95.69 129 GLY A CA 1
ATOM 930 C C . GLY A 1 129 ? 10.381 -8.040 -6.957 1.00 95.69 129 GLY A C 1
ATOM 931 O O . GLY A 1 129 ? 10.492 -6.862 -7.294 1.00 95.69 129 GLY A O 1
ATOM 932 N N . ALA A 1 130 ? 10.013 -9.004 -7.800 1.00 95.75 130 ALA A N 1
ATOM 933 C CA . ALA A 1 130 ? 9.595 -8.713 -9.160 1.00 95.75 130 ALA A CA 1
ATOM 934 C C . ALA A 1 130 ? 8.422 -7.719 -9.199 1.00 95.75 130 ALA A C 1
ATOM 936 O O . ALA A 1 130 ? 7.455 -7.811 -8.433 1.00 95.75 130 ALA A O 1
ATOM 937 N N . THR A 1 131 ? 8.530 -6.780 -10.127 1.00 96.44 131 THR A N 1
ATOM 938 C CA . THR A 1 131 ? 7.527 -5.777 -10.465 1.00 96.44 131 THR A CA 1
ATOM 939 C C . THR A 1 131 ? 7.282 -5.816 -11.964 1.00 96.44 131 THR A C 1
ATOM 941 O O . THR A 1 131 ? 8.191 -6.116 -12.746 1.00 96.44 131 THR A O 1
ATOM 944 N N . GLY A 1 132 ? 6.055 -5.536 -12.383 1.00 96.19 132 GLY A N 1
ATOM 945 C CA . GLY A 1 132 ? 5.691 -5.620 -13.788 1.00 96.19 132 GLY A CA 1
ATOM 946 C C . GLY A 1 132 ? 4.192 -5.532 -14.006 1.00 96.19 132 GLY A C 1
ATOM 947 O O . GLY A 1 132 ? 3.484 -4.845 -13.268 1.00 96.19 132 GLY A O 1
ATOM 948 N N . VAL A 1 133 ? 3.719 -6.243 -15.025 1.00 96.88 133 VAL A N 1
ATOM 949 C CA . VAL A 1 133 ? 2.301 -6.316 -15.383 1.00 96.88 133 VAL A CA 1
ATOM 950 C C . VAL A 1 133 ? 1.765 -7.718 -15.136 1.00 96.88 133 VAL A C 1
ATOM 952 O O . VAL A 1 133 ? 2.416 -8.712 -15.442 1.00 96.88 133 VAL A O 1
ATOM 955 N N . LEU A 1 134 ? 0.575 -7.782 -14.560 1.00 96.44 134 LEU A N 1
ATOM 956 C CA . LEU A 1 134 ? -0.231 -8.975 -14.415 1.00 96.44 134 LEU A CA 1
ATOM 957 C C . LEU A 1 134 ? -1.315 -8.936 -15.491 1.00 96.44 134 LEU A C 1
ATOM 959 O O . LEU A 1 134 ? -2.113 -7.993 -15.525 1.00 96.44 134 LEU A O 1
ATOM 963 N N . ASP A 1 135 ? -1.321 -9.936 -16.368 1.00 94.19 135 ASP A N 1
ATOM 964 C CA . ASP A 1 135 ? -2.356 -10.052 -17.392 1.00 94.19 135 ASP A CA 1
ATOM 965 C C . ASP A 1 135 ? -3.711 -10.481 -16.791 1.00 94.19 135 ASP A C 1
ATOM 967 O O . ASP A 1 135 ? -3.815 -10.858 -15.620 1.00 94.19 135 ASP A O 1
ATOM 971 N N . ALA A 1 136 ? -4.771 -10.435 -17.602 1.00 88.69 136 ALA A N 1
ATOM 972 C CA . ALA A 1 136 ? -6.119 -10.824 -17.176 1.00 88.69 136 ALA A CA 1
ATOM 973 C C . ALA A 1 136 ? -6.250 -12.317 -16.798 1.00 88.69 136 ALA A C 1
ATOM 975 O O . ALA A 1 136 ? -7.196 -12.688 -16.105 1.00 88.69 136 ALA A O 1
ATOM 976 N N . ALA A 1 137 ? -5.315 -13.169 -17.232 1.00 91.50 137 ALA A N 1
ATOM 977 C CA . ALA A 1 137 ? -5.260 -14.588 -16.886 1.00 91.50 137 ALA A CA 1
ATOM 978 C C . ALA A 1 137 ? -4.435 -14.861 -15.609 1.00 91.50 137 ALA A C 1
ATOM 980 O O . ALA A 1 137 ? -4.385 -15.997 -15.139 1.00 91.50 137 ALA A O 1
ATOM 981 N N . GLY A 1 138 ? -3.817 -13.831 -15.021 1.00 91.19 138 GLY A N 1
ATOM 982 C CA . GLY A 1 138 ? -3.002 -13.928 -13.814 1.00 91.19 138 GLY A CA 1
ATOM 983 C C . GLY A 1 138 ? -1.534 -14.288 -14.057 1.00 91.19 138 GLY A C 1
ATOM 984 O O . GLY A 1 138 ? -0.834 -14.600 -13.087 1.00 91.19 138 GLY A O 1
ATOM 985 N N . ASN A 1 139 ? -1.043 -14.226 -15.297 1.00 94.38 139 ASN A N 1
ATOM 986 C CA . ASN A 1 139 ? 0.368 -14.449 -15.603 1.00 94.38 139 ASN A CA 1
ATOM 987 C C . ASN A 1 139 ? 1.189 -13.176 -15.387 1.00 94.38 139 ASN A C 1
ATOM 989 O O . ASN A 1 139 ? 0.800 -12.068 -15.766 1.00 94.38 139 ASN A O 1
ATOM 993 N N . GLU A 1 140 ? 2.359 -13.349 -14.778 1.00 95.06 140 GLU A N 1
ATOM 994 C CA . GLU A 1 140 ? 3.300 -12.268 -14.515 1.00 95.06 140 GLU A CA 1
ATOM 995 C C . GLU A 1 140 ? 4.178 -11.989 -15.742 1.00 95.06 140 GLU A C 1
ATOM 997 O O . GLU A 1 140 ? 4.895 -12.863 -16.230 1.00 95.06 140 GLU A O 1
ATOM 1002 N N . ARG A 1 141 ? 4.176 -10.734 -16.195 1.00 95.06 141 ARG A N 1
ATOM 1003 C CA . ARG A 1 141 ? 5.154 -10.158 -17.121 1.00 95.06 141 ARG A CA 1
ATOM 1004 C C . ARG A 1 141 ? 6.105 -9.258 -16.324 1.00 95.06 141 ARG A C 1
ATOM 1006 O O . ARG A 1 141 ? 5.821 -8.062 -16.178 1.00 95.06 141 ARG A O 1
ATOM 1013 N N . PRO A 1 142 ? 7.199 -9.812 -15.768 1.00 94.62 142 PRO A N 1
ATOM 1014 C CA . PRO A 1 142 ? 8.142 -9.038 -14.977 1.00 94.62 142 PRO A CA 1
ATOM 1015 C C . PRO A 1 142 ? 8.872 -8.023 -15.858 1.00 94.62 142 PRO A C 1
ATOM 1017 O O . PRO A 1 142 ? 9.284 -8.321 -16.977 1.00 94.62 142 PRO A O 1
ATOM 1020 N N . TRP A 1 143 ? 9.045 -6.821 -15.325 1.00 94.88 143 TRP A N 1
ATOM 1021 C CA . TRP A 1 143 ? 9.818 -5.742 -15.934 1.00 94.88 143 TRP A CA 1
ATOM 1022 C C . TRP A 1 143 ? 11.134 -5.514 -15.203 1.00 94.88 143 TRP A C 1
ATOM 1024 O O . TRP A 1 143 ? 12.180 -5.338 -15.821 1.00 94.88 143 TRP A O 1
ATOM 1034 N N . PHE A 1 144 ? 11.068 -5.538 -13.876 1.00 91.69 144 PHE A N 1
ATOM 1035 C CA . PHE A 1 144 ? 12.171 -5.201 -12.996 1.00 91.69 144 PHE A CA 1
ATOM 1036 C C . PHE A 1 144 ? 12.121 -6.089 -11.749 1.00 91.69 144 PHE A C 1
ATOM 1038 O O . PHE A 1 144 ? 11.074 -6.194 -11.109 1.00 91.69 144 PHE A O 1
ATOM 1045 N N . ALA A 1 145 ? 13.237 -6.740 -11.418 1.00 89.50 145 ALA A N 1
ATOM 1046 C CA . ALA A 1 145 ? 13.359 -7.625 -10.257 1.00 89.50 145 ALA A CA 1
ATOM 1047 C C . ALA A 1 145 ? 14.775 -7.536 -9.649 1.00 89.50 145 ALA A C 1
ATOM 1049 O O . ALA A 1 145 ? 15.077 -6.574 -8.947 1.00 89.50 145 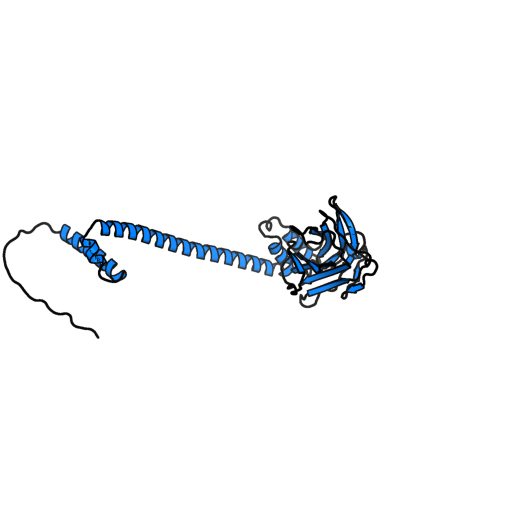ALA A O 1
ATOM 1050 N N . GLY A 1 146 ? 15.642 -8.514 -9.934 1.00 88.38 146 GLY A N 1
ATOM 1051 C CA . GLY A 1 146 ? 17.036 -8.600 -9.478 1.00 88.38 146 GLY A CA 1
ATOM 1052 C C . GLY A 1 146 ? 18.073 -7.931 -10.392 1.00 88.38 146 GLY A C 1
ATOM 1053 O O . GLY A 1 146 ? 19.269 -8.062 -10.149 1.00 88.38 146 GLY A O 1
ATOM 1054 N N . SER A 1 147 ? 17.640 -7.246 -11.450 1.00 92.44 147 SER A N 1
ATOM 1055 C CA . SER A 1 147 ? 18.485 -6.434 -12.331 1.00 92.44 147 SER A CA 1
ATOM 1056 C C . SER A 1 147 ? 17.687 -5.257 -12.889 1.00 92.44 147 SER A C 1
ATOM 1058 O O . SER A 1 147 ? 16.463 -5.336 -13.001 1.00 92.44 147 SER A O 1
ATOM 1060 N N . LEU A 1 148 ? 18.369 -4.157 -13.223 1.00 94.56 148 LEU A N 1
ATOM 1061 C CA . LEU A 1 148 ? 17.737 -2.991 -13.848 1.00 94.56 148 LEU A CA 1
ATOM 1062 C C . LEU A 1 148 ? 17.259 -3.323 -15.276 1.00 94.56 148 LEU A C 1
ATOM 1064 O O . LEU A 1 148 ? 17.965 -4.040 -15.993 1.00 94.56 148 LEU A O 1
ATOM 1068 N N . PRO A 1 149 ? 16.116 -2.768 -15.731 1.00 95.44 149 PRO A N 1
ATOM 1069 C CA . PRO A 1 149 ? 15.737 -2.816 -17.139 1.00 95.44 149 PRO A CA 1
ATOM 1070 C C . PRO A 1 149 ? 16.810 -2.164 -18.018 1.00 95.44 149 PRO A C 1
ATOM 1072 O O . PRO A 1 149 ? 17.540 -1.275 -17.571 1.00 95.44 149 PRO A O 1
ATOM 1075 N N . ALA A 1 150 ? 16.885 -2.560 -19.290 1.00 95.94 150 ALA A N 1
ATOM 1076 C CA . ALA A 1 150 ? 17.846 -1.979 -20.224 1.00 95.94 150 ALA A CA 1
ATOM 1077 C C . ALA A 1 150 ? 17.730 -0.443 -20.263 1.00 95.94 150 ALA A C 1
ATOM 1079 O O . ALA A 1 150 ? 16.626 0.104 -20.315 1.00 95.94 150 ALA A O 1
ATOM 1080 N N . GLY A 1 151 ? 18.874 0.244 -20.206 1.00 94.81 151 GLY A N 1
ATOM 1081 C CA . GLY A 1 151 ? 18.972 1.707 -20.219 1.00 94.81 151 GLY A CA 1
ATOM 1082 C C . GLY A 1 151 ? 18.610 2.411 -18.905 1.00 94.81 151 GLY A C 1
ATOM 1083 O O . GLY A 1 151 ? 18.886 3.600 -18.777 1.00 94.81 151 GLY A O 1
ATOM 1084 N N . ALA A 1 152 ? 18.037 1.710 -17.922 1.00 96.62 152 ALA A N 1
ATOM 1085 C CA . ALA A 1 152 ? 17.651 2.331 -16.663 1.00 96.62 152 ALA A CA 1
ATOM 1086 C C . ALA A 1 152 ? 18.873 2.687 -15.804 1.00 96.62 152 ALA A C 1
ATOM 1088 O O . ALA A 1 152 ? 19.833 1.923 -15.697 1.00 96.62 152 ALA A O 1
ATOM 1089 N N . ARG A 1 153 ? 18.795 3.834 -15.130 1.00 96.38 153 ARG A N 1
ATOM 1090 C CA . ARG A 1 153 ? 19.739 4.273 -14.097 1.00 96.38 153 ARG A CA 1
ATOM 1091 C C . ARG A 1 153 ? 19.109 4.148 -12.718 1.00 96.38 153 ARG A C 1
ATOM 1093 O O . ARG A 1 153 ? 17.913 4.374 -12.545 1.00 96.38 153 ARG A O 1
ATOM 1100 N N . GLN A 1 154 ? 19.937 3.838 -11.733 1.00 96.12 154 GLN A N 1
ATOM 1101 C CA . GLN A 1 154 ? 19.532 3.784 -10.337 1.00 96.12 154 GLN A CA 1
ATOM 1102 C C . GLN A 1 154 ? 19.272 5.194 -9.780 1.00 96.12 154 GLN A C 1
ATOM 1104 O O . GLN A 1 154 ? 20.045 6.118 -10.032 1.00 96.12 154 GLN A O 1
ATOM 1109 N N . LEU A 1 155 ? 18.201 5.353 -9.001 1.00 95.62 155 LEU A N 1
ATOM 1110 C CA . LEU A 1 155 ? 17.906 6.545 -8.207 1.00 95.62 155 LEU A CA 1
ATOM 1111 C C . LEU A 1 155 ? 17.937 6.197 -6.715 1.00 95.62 155 LEU A C 1
ATOM 1113 O O . LEU A 1 155 ? 17.269 5.258 -6.280 1.00 95.62 155 LEU A O 1
ATOM 1117 N N . GLY A 1 156 ? 18.673 6.981 -5.927 1.00 93.38 156 GLY A N 1
ATOM 1118 C CA . GLY A 1 156 ? 18.875 6.717 -4.500 1.00 93.38 156 GLY A CA 1
ATOM 1119 C C . GLY A 1 156 ? 19.822 5.542 -4.231 1.00 93.38 156 GLY A C 1
ATOM 1120 O O . GLY A 1 156 ? 20.407 4.969 -5.149 1.00 93.38 156 GLY A O 1
ATOM 1121 N N . THR A 1 157 ? 19.963 5.181 -2.956 1.00 93.56 157 THR A N 1
ATOM 1122 C CA . THR A 1 157 ? 20.898 4.142 -2.497 1.00 93.56 157 THR A CA 1
ATOM 1123 C C . THR A 1 157 ? 20.143 2.879 -2.105 1.00 93.56 157 THR A C 1
ATOM 1125 O O . THR A 1 157 ? 19.414 2.864 -1.115 1.00 93.56 157 THR A O 1
ATOM 1128 N N . TRP A 1 158 ? 20.327 1.808 -2.874 1.00 95.19 158 TRP A N 1
ATOM 1129 C CA . TRP A 1 158 ? 19.693 0.508 -2.643 1.00 95.19 158 TRP A CA 1
ATOM 1130 C C . TRP A 1 158 ? 20.504 -0.621 -3.287 1.00 95.19 158 TRP A C 1
ATOM 1132 O O . TRP A 1 158 ? 21.422 -0.363 -4.067 1.00 95.19 158 TRP A O 1
ATOM 1142 N N . HIS A 1 159 ? 20.196 -1.869 -2.942 1.00 94.69 159 HIS A N 1
ATOM 1143 C CA . HIS A 1 159 ? 20.912 -3.046 -3.435 1.00 94.69 159 HIS A CA 1
ATOM 1144 C C . HIS A 1 159 ? 19.949 -4.146 -3.883 1.00 94.69 159 HIS A C 1
ATOM 1146 O O . HIS A 1 159 ? 18.793 -4.195 -3.456 1.00 94.69 159 HIS A O 1
ATOM 1152 N N . PHE A 1 160 ? 20.444 -5.029 -4.750 1.00 95.50 160 PHE A N 1
ATOM 1153 C CA . PHE A 1 160 ? 19.723 -6.217 -5.194 1.00 95.50 160 PHE A CA 1
ATOM 1154 C C . PHE A 1 160 ? 19.810 -7.347 -4.169 1.00 95.50 160 PHE A C 1
ATOM 1156 O O . PHE A 1 160 ? 20.818 -7.512 -3.487 1.00 95.50 160 PHE A O 1
ATOM 1163 N N . LEU A 1 161 ? 18.747 -8.142 -4.114 1.00 94.19 161 LEU A N 1
ATOM 1164 C CA . LEU A 1 161 ? 18.598 -9.334 -3.292 1.00 94.19 161 LEU A CA 1
ATOM 1165 C C . LEU A 1 161 ? 18.626 -10.571 -4.192 1.00 94.19 161 LEU A C 1
ATOM 1167 O O . LEU A 1 161 ? 17.852 -10.678 -5.152 1.00 94.19 161 LEU A O 1
ATOM 1171 N N . GLY A 1 162 ? 19.505 -11.515 -3.868 1.00 91.62 162 GLY A N 1
ATOM 1172 C CA . GLY A 1 162 ? 19.585 -12.812 -4.524 1.00 91.62 162 GLY A CA 1
ATOM 1173 C C . GLY A 1 162 ? 18.547 -13.800 -3.988 1.00 91.62 162 GLY A C 1
ATOM 1174 O O . GLY A 1 162 ? 17.852 -13.553 -3.005 1.00 91.62 162 GLY A O 1
ATOM 1175 N N . ALA A 1 163 ? 18.462 -14.981 -4.606 1.00 88.62 163 ALA A N 1
ATOM 1176 C CA . ALA A 1 163 ? 17.466 -15.997 -4.246 1.00 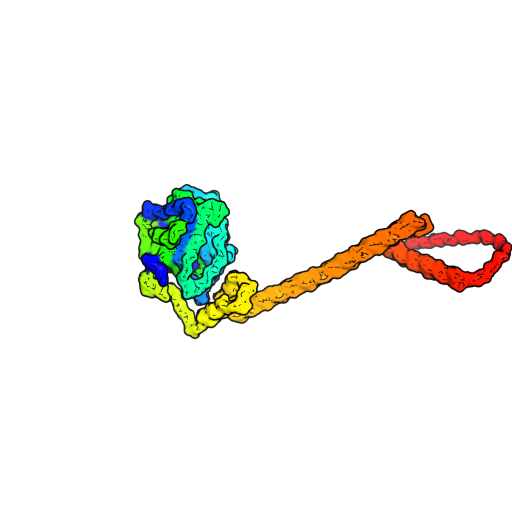88.62 163 ALA A CA 1
ATOM 1177 C C . ALA A 1 163 ? 17.511 -16.427 -2.765 1.00 88.62 163 ALA A C 1
ATOM 1179 O O . ALA A 1 163 ? 16.469 -16.727 -2.186 1.00 88.62 163 ALA A O 1
ATOM 1180 N N . ARG A 1 164 ? 18.704 -16.446 -2.151 1.00 87.12 164 ARG A N 1
ATOM 1181 C CA . ARG A 1 164 ? 18.876 -16.766 -0.723 1.00 87.12 164 ARG A CA 1
ATOM 1182 C C . ARG A 1 164 ? 18.335 -15.657 0.174 1.00 87.12 164 ARG A C 1
ATOM 1184 O O . ARG A 1 164 ? 17.625 -15.958 1.127 1.00 87.12 164 ARG A O 1
ATOM 1191 N N . ASP A 1 165 ? 18.609 -14.405 -0.175 1.00 89.56 165 ASP A N 1
ATOM 1192 C CA . ASP A 1 165 ? 18.152 -13.243 0.588 1.00 89.56 165 ASP A CA 1
ATOM 1193 C C . ASP A 1 165 ? 16.623 -13.170 0.587 1.00 89.56 165 ASP A C 1
ATOM 1195 O O . ASP A 1 165 ? 16.009 -12.899 1.610 1.00 89.56 165 ASP A O 1
ATOM 1199 N N . LEU A 1 166 ? 15.967 -13.528 -0.522 1.00 89.06 166 LEU A N 1
ATOM 1200 C CA . LEU A 1 166 ? 14.503 -13.525 -0.595 1.00 89.06 166 LEU A CA 1
ATOM 1201 C C . LEU A 1 166 ? 13.806 -14.522 0.350 1.00 89.06 166 LEU A C 1
ATOM 1203 O O . LEU A 1 166 ? 12.596 -14.393 0.567 1.00 89.06 166 LEU A O 1
ATOM 1207 N N . LEU A 1 167 ? 14.516 -15.520 0.889 1.00 86.44 167 LEU A N 1
ATOM 1208 C CA . LEU A 1 167 ? 13.966 -16.442 1.891 1.00 86.44 167 LEU A CA 1
ATOM 1209 C C . LEU A 1 167 ? 13.877 -15.796 3.280 1.00 86.44 167 LEU A C 1
ATOM 1211 O O . LEU A 1 167 ? 12.982 -16.142 4.048 1.00 86.44 167 LEU A O 1
ATOM 1215 N N . ALA A 1 168 ? 14.772 -14.854 3.578 1.00 84.62 168 ALA A N 1
ATOM 1216 C CA . ALA A 1 168 ? 14.813 -14.091 4.822 1.00 84.62 168 ALA A CA 1
ATOM 1217 C C . ALA A 1 168 ? 15.261 -12.645 4.522 1.00 84.62 168 ALA A C 1
ATOM 1219 O O . ALA A 1 168 ? 16.387 -12.268 4.846 1.00 84.62 168 ALA A O 1
ATOM 1220 N N . PRO A 1 169 ? 14.405 -11.841 3.861 1.00 84.00 169 PRO A N 1
ATOM 1221 C CA . PRO A 1 169 ? 14.824 -10.572 3.260 1.00 84.00 169 PRO A CA 1
ATOM 1222 C C . PRO A 1 169 ? 15.039 -9.454 4.287 1.00 84.00 169 PRO A C 1
ATOM 1224 O O . PRO A 1 169 ? 15.666 -8.445 3.986 1.00 84.00 169 PRO A O 1
ATOM 1227 N N . THR A 1 170 ? 14.531 -9.633 5.505 1.00 81.25 170 THR A N 1
ATOM 1228 C CA . THR A 1 170 ? 14.670 -8.693 6.619 1.00 81.25 170 THR A CA 1
ATOM 1229 C C . THR A 1 170 ? 15.367 -9.388 7.781 1.00 81.25 170 THR A C 1
ATOM 1231 O O . THR A 1 170 ? 15.285 -10.612 7.919 1.00 81.25 170 THR A O 1
ATOM 1234 N N . SER A 1 171 ? 16.043 -8.627 8.642 1.00 70.94 171 SER A N 1
ATOM 1235 C CA . SER A 1 171 ? 16.651 -9.194 9.847 1.00 70.94 171 SER A CA 1
ATOM 1236 C C . SER A 1 171 ? 15.576 -9.866 10.709 1.00 70.94 171 SER A C 1
ATOM 1238 O O . SER A 1 171 ? 14.470 -9.355 10.875 1.00 70.94 171 SER A O 1
ATOM 1240 N N . ALA A 1 172 ? 15.855 -11.055 11.239 1.00 58.16 172 ALA A N 1
ATOM 1241 C CA . ALA A 1 172 ? 14.952 -11.684 12.194 1.00 58.16 172 ALA A CA 1
ATOM 1242 C C . ALA A 1 172 ? 15.077 -10.955 13.542 1.00 58.16 172 ALA A C 1
ATOM 1244 O O . ALA A 1 172 ? 16.187 -10.804 14.055 1.00 58.16 172 ALA A O 1
ATOM 1245 N N . GLY A 1 173 ? 13.957 -10.497 14.109 1.00 57.66 173 GLY A N 1
ATOM 1246 C CA . GLY A 1 173 ? 13.933 -9.913 15.451 1.00 57.66 173 GLY A CA 1
ATOM 1247 C C . GLY A 1 173 ? 14.314 -10.915 16.549 1.00 57.66 173 GLY A C 1
ATOM 1248 O O . GLY A 1 173 ? 14.509 -12.107 16.273 1.00 57.66 173 GLY A O 1
ATOM 1249 N N . PRO A 1 174 ? 14.384 -10.467 17.817 1.00 55.75 174 PRO A N 1
ATOM 1250 C CA . PRO A 1 174 ? 14.578 -11.350 18.964 1.00 55.75 174 PRO A CA 1
ATOM 1251 C C . PRO A 1 174 ? 13.583 -12.519 18.910 1.00 55.75 174 PRO A C 1
ATOM 1253 O O . PRO A 1 174 ? 12.389 -12.320 18.665 1.00 55.75 174 PRO A O 1
ATOM 1256 N N . ARG A 1 175 ? 14.080 -13.752 19.082 1.00 59.31 175 ARG A N 1
ATOM 1257 C CA . ARG A 1 175 ? 13.317 -14.987 18.819 1.00 59.31 175 ARG A CA 1
ATOM 1258 C C . ARG A 1 175 ? 11.937 -14.945 19.501 1.00 59.31 175 ARG A C 1
ATOM 1260 O O . ARG A 1 175 ? 11.858 -14.907 20.723 1.00 59.31 175 ARG A O 1
ATOM 1267 N N . GLY A 1 176 ? 10.864 -14.984 18.705 1.00 67.12 176 GLY A N 1
ATOM 1268 C CA . GLY A 1 176 ? 9.480 -15.191 19.162 1.00 67.12 176 GLY A CA 1
ATOM 1269 C C . GLY A 1 176 ? 8.565 -13.958 19.202 1.00 67.12 176 GLY A C 1
ATOM 1270 O O . GLY A 1 176 ? 7.356 -14.127 19.062 1.00 67.12 176 GLY A O 1
ATOM 1271 N N . GLN A 1 177 ? 9.089 -12.731 19.302 1.00 76.19 177 GLN A N 1
ATOM 1272 C CA . GLN A 1 177 ? 8.244 -11.523 19.409 1.00 76.19 177 GLN A CA 1
ATOM 1273 C C . GLN A 1 177 ? 7.413 -11.276 18.146 1.00 76.19 177 GLN A C 1
ATOM 1275 O O . GLN A 1 177 ? 6.197 -11.103 18.211 1.00 76.19 177 GLN A O 1
ATOM 1280 N N . VAL A 1 178 ? 8.065 -11.341 16.983 1.00 82.00 178 VAL A N 1
ATOM 1281 C CA . VAL A 1 178 ? 7.404 -11.223 15.677 1.00 82.00 178 VAL A CA 1
ATOM 1282 C C . VAL A 1 178 ? 6.334 -12.302 15.506 1.00 82.00 178 VAL A C 1
ATOM 1284 O O . VAL A 1 178 ? 5.234 -12.010 15.051 1.00 82.00 178 VAL A O 1
ATOM 1287 N N . ALA A 1 179 ? 6.627 -13.542 15.905 1.00 84.44 179 ALA A N 1
ATOM 1288 C CA . ALA A 1 179 ? 5.683 -14.649 15.782 1.00 84.44 179 ALA A CA 1
ATOM 1289 C C . ALA A 1 179 ? 4.433 -14.436 16.652 1.00 84.44 179 ALA A C 1
ATOM 1291 O O . ALA A 1 179 ? 3.323 -14.632 16.166 1.00 84.44 179 ALA A O 1
ATOM 1292 N N . ALA A 1 180 ? 4.602 -13.979 17.896 1.00 87.56 180 ALA A N 1
ATOM 1293 C CA . ALA A 1 180 ? 3.487 -13.671 18.789 1.00 87.56 180 ALA A CA 1
ATOM 1294 C C . ALA A 1 180 ? 2.629 -12.506 18.265 1.00 87.56 180 ALA A C 1
ATOM 1296 O O . ALA A 1 180 ? 1.405 -12.605 18.248 1.00 87.56 180 ALA A O 1
ATOM 1297 N N . ALA A 1 181 ? 3.257 -11.431 17.777 1.00 88.56 181 ALA A N 1
ATOM 1298 C CA . ALA A 1 181 ? 2.542 -10.296 17.191 1.00 88.56 181 ALA A CA 1
ATOM 1299 C C . ALA A 1 181 ? 1.752 -10.696 15.934 1.00 88.56 181 ALA A C 1
ATOM 1301 O O . ALA A 1 181 ? 0.619 -10.259 15.747 1.00 88.56 181 ALA A O 1
ATOM 1302 N N . LEU A 1 182 ? 2.325 -11.558 15.088 1.00 89.44 182 LEU A N 1
ATOM 1303 C CA . LEU A 1 182 ? 1.645 -12.094 13.909 1.00 89.44 182 LEU A CA 1
ATOM 1304 C C . LEU A 1 182 ? 0.484 -13.021 14.285 1.00 89.44 182 LEU A C 1
ATOM 1306 O O . LEU A 1 182 ? -0.577 -12.914 13.681 1.00 89.44 182 LEU A O 1
ATOM 1310 N N . ALA A 1 183 ? 0.662 -13.889 15.285 1.00 91.19 183 ALA A N 1
ATOM 1311 C CA . ALA A 1 183 ? -0.406 -14.753 15.782 1.00 91.19 183 ALA A CA 1
ATOM 1312 C C . ALA A 1 183 ? -1.579 -13.930 16.333 1.00 91.19 183 ALA A C 1
ATOM 1314 O O . ALA A 1 183 ? -2.725 -14.217 16.007 1.00 91.19 183 ALA A O 1
ATOM 1315 N N . LEU A 1 184 ? -1.288 -12.866 17.088 1.00 91.75 184 LEU A N 1
ATOM 1316 C CA . LEU A 1 184 ? -2.305 -11.937 17.574 1.00 91.75 184 LEU A CA 1
ATOM 1317 C C . LEU A 1 184 ? -2.986 -11.182 16.422 1.00 91.75 184 LEU A C 1
ATOM 1319 O O . LEU A 1 184 ? -4.199 -11.023 16.428 1.00 91.75 184 LEU A O 1
ATOM 1323 N N . TYR A 1 185 ? -2.230 -10.734 15.414 1.00 91.12 185 TYR A N 1
ATOM 1324 C CA . TYR A 1 185 ? -2.792 -10.074 14.230 1.00 91.12 185 TYR A CA 1
ATOM 1325 C C . TYR A 1 185 ? -3.765 -10.977 13.454 1.00 91.12 185 TYR A C 1
ATOM 1327 O O . TYR A 1 185 ? -4.748 -10.482 12.902 1.00 91.12 185 TYR A O 1
ATOM 1335 N N . ASP A 1 186 ? -3.488 -12.280 13.402 1.00 92.38 186 ASP A N 1
ATOM 1336 C CA . ASP A 1 186 ? -4.324 -13.275 12.727 1.00 92.38 186 ASP A CA 1
ATOM 1337 C C . ASP A 1 186 ? -5.437 -13.846 13.633 1.00 92.38 186 ASP A C 1
ATOM 1339 O O . ASP A 1 186 ? -6.224 -14.676 13.175 1.00 92.38 186 ASP A O 1
ATOM 1343 N N . ASP A 1 187 ? -5.524 -13.416 14.896 1.00 94.75 187 ASP A N 1
ATOM 1344 C CA . ASP A 1 187 ? -6.500 -13.929 15.856 1.00 94.75 187 ASP A CA 1
ATOM 1345 C C . ASP A 1 187 ? -7.939 -13.569 15.423 1.00 94.75 187 ASP A C 1
ATOM 1347 O O . ASP A 1 187 ? -8.255 -12.383 15.240 1.00 94.75 187 ASP A O 1
ATOM 1351 N N . PRO A 1 188 ? -8.847 -14.558 15.286 1.00 94.88 188 PRO A N 1
ATOM 1352 C CA . PRO A 1 188 ? -10.251 -14.318 14.964 1.00 94.88 188 PRO A CA 1
ATOM 1353 C C . PRO A 1 188 ? -10.964 -13.357 15.924 1.00 94.88 188 PRO A C 1
ATOM 1355 O O . PRO A 1 188 ? -11.886 -12.657 15.503 1.00 94.88 188 PRO A O 1
ATOM 1358 N N . LEU A 1 189 ? -10.533 -13.274 17.188 1.00 94.25 189 LEU A N 1
ATOM 1359 C CA . LEU A 1 189 ? -11.081 -12.340 18.176 1.00 94.25 189 LEU A CA 1
ATOM 1360 C C . LEU A 1 189 ? -10.860 -10.876 17.775 1.00 94.25 189 LEU A C 1
ATOM 1362 O O . LEU A 1 189 ? -11.668 -10.013 18.113 1.00 94.25 189 LEU A O 1
ATOM 1366 N N . LEU A 1 190 ? -9.815 -10.587 16.994 1.00 93.25 190 LEU A N 1
ATOM 1367 C CA . LEU A 1 190 ? -9.563 -9.260 16.427 1.00 93.25 190 LEU A CA 1
ATOM 1368 C C . LEU A 1 190 ? -10.237 -9.055 15.060 1.00 93.25 190 LEU A C 1
ATOM 1370 O O . LEU A 1 190 ? -9.986 -8.056 14.378 1.00 93.25 190 LEU A O 1
ATOM 1374 N N . GLY A 1 191 ? -11.112 -9.972 14.639 1.00 91.50 191 GLY A N 1
ATOM 1375 C CA . GLY A 1 191 ? -11.834 -9.901 13.368 1.00 91.50 191 GLY A CA 1
ATOM 1376 C C . GLY A 1 191 ? -12.738 -8.670 13.238 1.00 91.50 191 GLY A C 1
ATOM 1377 O O . GLY A 1 191 ? -12.896 -8.153 12.134 1.00 91.50 191 GLY A O 1
ATOM 1378 N N . ALA A 1 192 ? -13.262 -8.155 14.357 1.00 91.50 192 ALA A N 1
ATOM 1379 C CA . ALA A 1 192 ? -14.077 -6.936 14.392 1.00 91.50 192 ALA A CA 1
ATOM 1380 C C . ALA A 1 192 ? -13.275 -5.655 14.094 1.00 91.50 192 ALA A C 1
ATOM 1382 O O . ALA A 1 192 ? -13.849 -4.639 13.704 1.00 91.50 192 ALA A O 1
ATOM 1383 N N . LEU A 1 193 ? -11.952 -5.694 14.268 1.00 93.25 193 LEU A N 1
ATOM 1384 C CA . LEU A 1 193 ? -11.076 -4.574 13.954 1.00 93.25 193 LEU A CA 1
ATOM 1385 C C . LEU A 1 193 ? -10.807 -4.515 12.448 1.00 93.25 193 LEU A C 1
ATOM 1387 O O . LEU A 1 193 ? -10.685 -5.527 11.757 1.00 93.25 193 LEU A O 1
ATOM 1391 N N . SER A 1 194 ? -10.643 -3.311 11.918 1.00 91.19 194 SER A N 1
ATOM 1392 C CA . SER A 1 194 ? -10.142 -3.120 10.561 1.00 91.19 194 SER A CA 1
ATOM 1393 C C . SER A 1 194 ? -8.695 -3.613 10.432 1.00 91.19 194 SER A C 1
ATOM 1395 O O . SER A 1 194 ? -7.932 -3.677 11.400 1.00 91.19 194 SER A O 1
ATOM 1397 N N . ALA A 1 195 ? -8.264 -3.896 9.198 1.00 88.62 195 ALA A N 1
ATOM 1398 C CA . ALA A 1 195 ? -6.872 -4.263 8.926 1.00 88.62 195 ALA A CA 1
ATOM 1399 C C . ALA A 1 195 ? -5.878 -3.192 9.410 1.00 88.62 195 ALA A C 1
ATOM 1401 O O . ALA A 1 195 ? -4.780 -3.528 9.844 1.00 88.62 195 ALA A O 1
ATOM 1402 N N . HIS A 1 196 ? -6.272 -1.915 9.366 1.00 88.50 196 HIS A N 1
ATOM 1403 C CA . HIS A 1 196 ? -5.457 -0.806 9.850 1.00 88.50 196 HIS A CA 1
ATOM 1404 C C . HIS A 1 196 ? -5.314 -0.802 11.379 1.00 88.50 196 HIS A C 1
ATOM 1406 O O . HIS A 1 196 ? -4.219 -0.569 11.886 1.00 88.50 196 HIS A O 1
ATOM 1412 N N . GLU A 1 197 ? -6.394 -1.088 12.106 1.00 91.38 197 GLU A N 1
ATOM 1413 C CA . GLU A 1 197 ? -6.372 -1.176 13.568 1.00 91.38 197 GLU A CA 1
ATOM 1414 C C . GLU A 1 197 ? -5.538 -2.360 14.034 1.00 91.38 197 GLU A C 1
ATOM 1416 O O . GLU A 1 197 ? -4.655 -2.176 14.863 1.00 91.38 197 GLU A O 1
ATOM 1421 N N . ARG A 1 198 ? -5.717 -3.544 13.437 1.00 92.12 198 ARG A N 1
ATOM 1422 C CA . ARG A 1 198 ? -4.854 -4.695 13.747 1.00 92.12 198 ARG A CA 1
ATOM 1423 C C . ARG A 1 198 ? -3.382 -4.400 13.462 1.00 92.12 198 ARG A C 1
ATOM 1425 O O . ARG A 1 198 ? -2.507 -4.829 14.203 1.00 92.12 198 ARG A O 1
ATOM 1432 N N . TYR A 1 199 ? -3.088 -3.617 12.424 1.00 90.06 199 TYR A N 1
ATOM 1433 C CA . TYR A 1 199 ? -1.714 -3.232 12.095 1.00 90.06 199 TYR A CA 1
ATOM 1434 C C . TYR A 1 199 ? -1.046 -2.369 13.181 1.00 90.06 199 TYR A C 1
ATOM 1436 O O . TYR A 1 199 ? 0.181 -2.329 13.258 1.00 90.06 199 TYR A O 1
ATOM 1444 N N . GLN A 1 200 ? -1.819 -1.714 14.060 1.00 90.06 200 GLN A N 1
ATOM 1445 C CA . GLN A 1 200 ? -1.271 -0.939 15.179 1.00 90.06 200 GLN A CA 1
ATOM 1446 C C . GLN A 1 200 ? -0.479 -1.804 16.171 1.00 90.06 200 GLN A C 1
ATOM 1448 O O . GLN A 1 200 ? 0.406 -1.265 16.835 1.00 90.06 200 GLN A O 1
ATOM 1453 N N . ILE A 1 201 ? -0.724 -3.123 16.222 1.00 91.00 201 ILE A N 1
ATOM 1454 C CA . ILE A 1 201 ? 0.054 -4.081 17.029 1.00 91.00 201 ILE A CA 1
ATOM 1455 C C . ILE A 1 201 ? 1.549 -3.943 16.729 1.00 91.00 201 ILE A C 1
ATOM 1457 O O . ILE A 1 201 ? 2.364 -3.864 17.646 1.00 91.00 201 ILE A O 1
ATOM 1461 N N . PHE A 1 202 ? 1.913 -3.859 15.448 1.00 86.62 202 PHE A N 1
ATOM 1462 C CA . PHE A 1 202 ? 3.316 -3.800 15.050 1.00 86.62 202 PHE A CA 1
ATOM 1463 C C . PHE A 1 202 ? 3.939 -2.409 15.207 1.00 86.62 202 PHE A C 1
ATOM 1465 O O . PHE A 1 202 ? 5.152 -2.297 15.321 1.00 86.62 202 PHE A O 1
ATOM 1472 N N . GLN A 1 203 ? 3.128 -1.347 15.214 1.00 84.00 203 GLN A N 1
ATOM 1473 C CA . GLN A 1 203 ? 3.621 0.029 15.357 1.00 84.00 203 GLN A CA 1
ATOM 1474 C C . GLN A 1 203 ? 3.805 0.444 16.819 1.00 84.00 203 GLN A C 1
ATOM 1476 O O . GLN A 1 203 ? 4.654 1.275 17.122 1.00 84.00 203 GLN A O 1
ATOM 1481 N N . ARG A 1 204 ? 2.970 -0.085 17.719 1.00 87.19 204 ARG A N 1
ATOM 1482 C CA . ARG A 1 204 ? 2.876 0.366 19.116 1.00 87.19 204 ARG A CA 1
ATOM 1483 C C . ARG A 1 204 ? 3.333 -0.682 20.128 1.00 87.19 204 ARG A C 1
ATOM 1485 O O . ARG A 1 204 ? 3.428 -0.371 21.312 1.00 87.19 204 ARG A O 1
ATOM 1492 N N . GLY A 1 205 ? 3.560 -1.917 19.682 1.00 87.75 205 GLY A N 1
ATOM 1493 C CA . GLY A 1 205 ? 3.700 -3.065 20.571 1.00 87.75 205 GLY A CA 1
ATOM 1494 C C . GLY A 1 205 ? 2.390 -3.402 21.290 1.00 87.75 205 GLY A C 1
ATOM 1495 O O . GLY A 1 205 ? 1.352 -2.771 21.079 1.00 87.75 205 GLY A O 1
ATOM 1496 N N . LEU A 1 206 ? 2.433 -4.411 22.162 1.00 89.38 206 LEU A N 1
ATOM 1497 C CA . LEU A 1 206 ? 1.238 -4.918 22.841 1.00 89.38 206 LEU A CA 1
ATOM 1498 C C . LEU A 1 206 ? 0.628 -3.892 23.808 1.00 89.38 206 LEU A C 1
ATOM 1500 O O . LEU A 1 206 ? -0.564 -3.613 23.726 1.00 89.38 206 LEU A O 1
ATOM 1504 N N . GLU A 1 207 ? 1.435 -3.298 24.688 1.00 92.44 207 GLU A N 1
ATOM 1505 C CA . GLU A 1 207 ? 0.958 -2.306 25.665 1.00 92.44 207 GLU A CA 1
ATOM 1506 C C . GLU A 1 207 ? 0.375 -1.070 24.975 1.00 92.44 207 GLU A C 1
ATOM 1508 O O . GLU A 1 207 ? -0.723 -0.618 25.305 1.00 92.44 207 GLU A O 1
ATOM 1513 N N . GLY A 1 208 ? 1.065 -0.561 23.951 1.00 94.00 208 GLY A N 1
ATOM 1514 C CA . GLY A 1 208 ? 0.581 0.570 23.171 1.00 94.00 208 GLY A CA 1
ATOM 1515 C C . GLY A 1 208 ? -0.670 0.239 22.349 1.00 94.00 208 GLY A C 1
ATOM 1516 O O . GLY A 1 208 ? -1.503 1.120 22.129 1.00 94.00 208 GLY A O 1
ATOM 1517 N N . PHE A 1 209 ? -0.846 -1.016 21.926 1.00 94.25 209 PHE A N 1
ATOM 1518 C CA . PHE A 1 209 ? -2.071 -1.480 21.278 1.00 94.25 209 PHE A CA 1
ATOM 1519 C C . PHE A 1 209 ? -3.246 -1.584 22.260 1.00 94.25 209 PHE A C 1
ATOM 1521 O O . PHE A 1 209 ? -4.343 -1.130 21.937 1.00 94.25 209 PHE A O 1
ATOM 1528 N N . ILE A 1 210 ? -3.019 -2.085 23.478 1.00 94.88 210 ILE A N 1
ATOM 1529 C CA . ILE A 1 210 ? -4.028 -2.096 24.550 1.00 94.88 210 ILE A CA 1
ATOM 1530 C C . ILE A 1 210 ? -4.468 -0.665 24.871 1.00 94.88 210 ILE A C 1
ATOM 1532 O O . ILE A 1 210 ? -5.664 -0.380 24.901 1.00 94.88 210 ILE A O 1
ATOM 1536 N N . ALA A 1 211 ? -3.513 0.253 25.042 1.00 97.19 211 ALA A N 1
ATOM 1537 C CA . ALA A 1 211 ? -3.808 1.663 25.282 1.00 97.19 211 ALA A CA 1
ATOM 1538 C C . ALA A 1 211 ? -4.591 2.295 24.117 1.00 97.19 211 ALA A C 1
ATOM 1540 O O . ALA A 1 211 ? -5.531 3.056 24.343 1.00 97.19 211 ALA A O 1
ATOM 1541 N N . PHE A 1 212 ? -4.244 1.950 22.873 1.00 95.44 212 PHE A N 1
ATOM 1542 C CA . PHE A 1 212 ? -4.971 2.389 21.682 1.00 95.44 212 PHE A CA 1
ATOM 1543 C C . PHE A 1 212 ? -6.427 1.902 21.674 1.00 95.44 212 PHE A C 1
ATOM 1545 O O . PHE A 1 212 ? -7.329 2.702 21.421 1.00 95.44 212 PHE A O 1
ATOM 1552 N N . LEU A 1 213 ? -6.667 0.619 21.967 1.00 95.50 213 LEU A N 1
ATOM 1553 C CA . LEU A 1 213 ? -8.021 0.064 22.021 1.00 95.50 213 LEU A CA 1
ATOM 1554 C C . LEU A 1 213 ? -8.834 0.674 23.162 1.00 95.50 213 LEU A C 1
ATOM 1556 O O . LEU A 1 213 ? -9.982 1.053 22.942 1.00 95.50 213 LEU A O 1
ATOM 1560 N N . LYS A 1 214 ? -8.227 0.837 24.342 1.00 96.69 214 LYS A N 1
ATOM 1561 C CA . LYS A 1 214 ? -8.863 1.476 25.497 1.00 96.69 214 LYS A CA 1
ATOM 1562 C C . LYS A 1 214 ? -9.308 2.900 25.175 1.00 96.69 214 LYS A C 1
ATOM 1564 O O . LYS A 1 214 ? -10.486 3.203 25.284 1.00 96.69 214 LYS A O 1
ATOM 1569 N N . ALA A 1 215 ? -8.404 3.733 24.660 1.00 96.88 215 ALA A N 1
ATOM 1570 C CA . ALA A 1 215 ? -8.733 5.113 24.302 1.00 96.88 215 ALA A CA 1
ATOM 1571 C C . ALA A 1 215 ? -9.845 5.210 23.241 1.00 96.88 215 ALA A C 1
ATOM 1573 O O . ALA A 1 215 ? -10.560 6.209 23.162 1.00 96.88 215 ALA A O 1
ATOM 1574 N N . ARG A 1 216 ? -9.978 4.190 22.385 1.00 94.75 216 ARG A N 1
ATOM 1575 C CA . ARG A 1 216 ? -11.050 4.120 21.395 1.00 94.75 216 ARG A CA 1
ATOM 1576 C C . ARG A 1 216 ? -12.382 3.689 22.015 1.00 94.75 216 ARG A C 1
ATOM 1578 O O . ARG A 1 216 ? -13.400 4.242 21.613 1.00 94.75 216 ARG A O 1
ATOM 1585 N N . ALA A 1 217 ? -12.366 2.737 22.947 1.00 95.38 217 ALA A N 1
ATOM 1586 C CA . ALA A 1 217 ? -13.545 2.334 23.709 1.00 95.38 217 ALA A CA 1
ATOM 1587 C C . ALA A 1 217 ? -14.076 3.508 24.540 1.00 95.38 217 ALA A C 1
ATOM 1589 O O . ALA A 1 217 ? -15.228 3.884 24.363 1.00 95.38 217 ALA A O 1
ATOM 1590 N N . ASP A 1 218 ? -13.198 4.178 25.291 1.00 97.56 218 ASP A N 1
ATOM 1591 C CA . ASP A 1 218 ? -13.547 5.346 26.107 1.00 97.56 218 ASP A CA 1
ATOM 1592 C C . ASP A 1 218 ? -14.202 6.448 25.244 1.00 97.56 218 ASP A C 1
ATOM 1594 O O . ASP A 1 218 ? -15.250 6.987 25.583 1.00 97.56 218 ASP A O 1
ATOM 1598 N N . ARG A 1 219 ? -13.659 6.720 24.046 1.00 96.25 219 ARG A N 1
ATOM 1599 C CA . ARG A 1 219 ? -14.261 7.689 23.109 1.00 96.25 219 ARG A CA 1
ATOM 1600 C C . ARG A 1 219 ? -15.632 7.254 22.584 1.00 96.25 219 ARG A C 1
ATOM 1602 O O . ARG A 1 219 ? -16.457 8.107 22.261 1.00 96.25 219 ARG A O 1
ATOM 1609 N N . ALA A 1 220 ? -15.847 5.957 22.381 1.00 95.56 220 ALA A N 1
ATOM 1610 C CA . ALA A 1 220 ? -17.141 5.456 21.935 1.00 95.56 220 ALA A CA 1
ATOM 1611 C C . ALA A 1 220 ? -18.192 5.636 23.037 1.00 95.56 220 ALA A C 1
ATOM 1613 O O . ALA A 1 220 ? -19.289 6.105 22.734 1.00 95.56 220 ALA A O 1
ATOM 1614 N N . ASP A 1 221 ? -17.824 5.356 24.287 1.00 97.00 221 ASP A N 1
ATOM 1615 C CA . ASP A 1 221 ? -18.677 5.563 25.458 1.00 97.00 221 ASP A CA 1
ATOM 1616 C C . ASP A 1 221 ? -19.037 7.049 25.618 1.00 97.00 221 ASP A C 1
ATOM 1618 O O . ASP A 1 221 ? -20.220 7.387 25.661 1.00 97.00 221 ASP A O 1
ATOM 1622 N N . ASP A 1 222 ? -18.054 7.955 25.525 1.00 97.69 222 ASP A N 1
ATOM 1623 C CA . ASP A 1 222 ? -18.287 9.408 25.567 1.00 97.69 222 ASP A CA 1
ATOM 1624 C C . ASP A 1 222 ? -19.293 9.877 24.495 1.00 97.69 222 ASP A C 1
ATOM 1626 O O . ASP A 1 222 ? -20.143 10.742 24.733 1.00 97.69 222 ASP A O 1
ATOM 1630 N N . LEU A 1 223 ? -19.211 9.316 23.282 1.00 97.19 223 LEU A N 1
ATOM 1631 C CA . LEU A 1 223 ? -20.135 9.640 22.192 1.00 97.19 223 LEU A CA 1
ATOM 1632 C C . LEU A 1 223 ? -21.544 9.100 22.449 1.00 97.19 223 LEU A C 1
ATOM 1634 O O . LEU A 1 223 ? -22.521 9.754 22.070 1.00 97.19 223 LEU A O 1
ATOM 1638 N N . VAL A 1 224 ? -21.671 7.918 23.050 1.00 97.12 224 VAL A N 1
ATOM 1639 C CA . VAL A 1 224 ? -22.969 7.349 23.431 1.00 97.12 224 VAL A CA 1
ATOM 1640 C C . VAL A 1 224 ? -23.612 8.209 24.513 1.00 97.12 224 VAL A C 1
ATOM 1642 O O . VAL A 1 224 ? -24.761 8.622 24.344 1.00 97.12 224 VAL A O 1
ATOM 1645 N N . ASP A 1 225 ? -22.858 8.564 25.550 1.00 96.25 225 ASP A N 1
ATOM 1646 C CA . ASP A 1 225 ? -23.327 9.400 26.653 1.00 96.25 225 ASP A CA 1
ATOM 1647 C C . ASP A 1 225 ? -23.770 10.779 26.162 1.00 96.25 225 ASP A C 1
ATOM 1649 O O . ASP A 1 225 ? -24.880 11.236 26.460 1.00 96.25 225 ASP A O 1
ATOM 1653 N N . PHE A 1 226 ? -22.955 11.419 25.319 1.00 96.94 226 PHE A N 1
ATOM 1654 C CA . PHE A 1 226 ? -23.307 12.698 24.71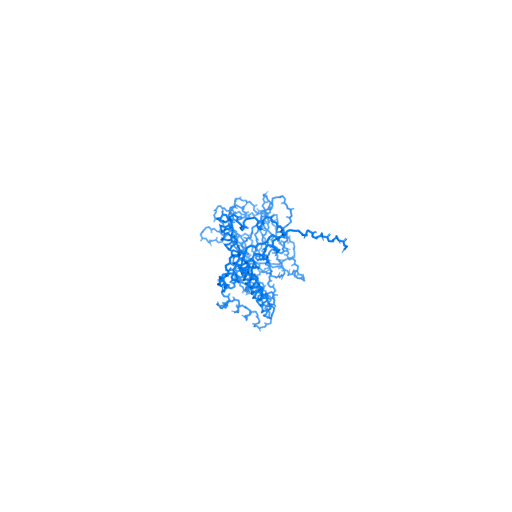0 1.00 96.94 226 PHE A CA 1
ATOM 1655 C C . PHE A 1 226 ? -24.614 12.615 23.909 1.00 96.94 226 PHE A C 1
ATOM 1657 O O . PHE A 1 226 ? -25.499 13.466 24.049 1.00 96.94 226 PHE A O 1
ATOM 1664 N N . ASN A 1 227 ? -24.767 11.582 23.077 1.00 95.44 227 ASN A N 1
ATOM 1665 C CA . ASN A 1 227 ? -25.977 11.413 22.278 1.00 95.44 227 ASN A CA 1
ATOM 1666 C C . ASN A 1 227 ? -27.196 11.076 23.140 1.00 95.44 227 ASN A C 1
ATOM 1668 O O . ASN A 1 227 ? -28.294 11.538 22.829 1.00 95.44 227 ASN A O 1
ATOM 1672 N N . PHE A 1 228 ? -27.027 10.341 24.237 1.00 96.94 228 PHE A N 1
ATOM 1673 C CA . PHE A 1 228 ? -28.106 10.071 25.179 1.00 96.94 228 PHE A CA 1
ATOM 1674 C C . PHE A 1 228 ? -28.608 11.362 25.838 1.00 96.94 228 PHE A C 1
ATOM 1676 O O . PHE A 1 228 ? -29.811 11.634 25.818 1.00 96.94 228 PHE A O 1
ATOM 1683 N N . VAL A 1 229 ? -27.700 12.218 26.322 1.00 95.00 229 VAL A N 1
ATOM 1684 C CA . VAL A 1 229 ? -28.046 13.539 26.881 1.00 95.00 229 VAL A CA 1
ATOM 1685 C C . VAL A 1 229 ? -28.739 14.418 25.836 1.00 95.00 229 VAL A C 1
ATOM 1687 O O . VAL A 1 229 ? -29.747 15.078 26.126 1.00 95.00 229 VAL A O 1
ATOM 1690 N N . LYS A 1 230 ? -28.247 14.400 24.593 1.00 95.38 230 LYS A N 1
ATOM 1691 C CA . LYS A 1 230 ? -28.873 15.123 23.483 1.00 95.38 230 LYS A CA 1
ATOM 1692 C C . LYS A 1 230 ? -30.301 14.632 23.235 1.00 95.38 230 LYS A C 1
ATOM 1694 O O . LYS A 1 230 ? -31.213 15.452 23.172 1.00 95.38 230 LYS A O 1
ATOM 1699 N N . VAL A 1 231 ? -30.516 13.319 23.150 1.00 95.50 231 VAL A N 1
ATOM 1700 C CA . VAL A 1 231 ? -31.845 12.724 22.939 1.00 95.50 231 VAL A CA 1
ATOM 1701 C C . VAL A 1 231 ? -32.790 13.055 24.091 1.00 95.50 231 VAL A C 1
ATOM 1703 O O . VAL A 1 231 ? -33.935 13.418 23.839 1.00 95.50 231 VAL A O 1
ATOM 1706 N N . GLN A 1 232 ? -32.332 13.007 25.343 1.00 91.81 232 GLN A N 1
ATOM 1707 C CA . GLN A 1 232 ? -33.151 13.420 26.488 1.00 91.81 232 GLN A CA 1
ATOM 1708 C C . GLN A 1 232 ? -33.587 14.886 26.384 1.00 91.81 232 GLN A C 1
ATOM 1710 O O . GLN A 1 232 ? -34.759 15.207 26.602 1.00 91.81 232 GLN A O 1
ATOM 1715 N N . THR A 1 233 ? -32.665 15.769 25.998 1.00 93.00 233 THR A N 1
ATOM 1716 C CA . THR A 1 233 ? -32.959 17.191 25.784 1.00 93.00 233 THR A CA 1
ATOM 1717 C C . THR A 1 233 ? -33.946 17.388 24.632 1.00 93.00 233 THR A C 1
ATOM 1719 O O . THR A 1 233 ? -34.892 18.168 24.754 1.00 93.00 233 THR A O 1
ATOM 1722 N N . ASP A 1 234 ? -33.770 16.657 23.532 1.00 89.56 234 ASP A N 1
ATOM 1723 C CA . ASP A 1 234 ? -34.654 16.709 22.369 1.00 89.56 234 ASP A CA 1
ATOM 1724 C C . ASP A 1 234 ? -36.062 16.188 22.721 1.00 89.56 234 ASP A C 1
ATOM 1726 O O . ASP A 1 234 ? -37.052 16.845 22.400 1.00 89.56 234 ASP A O 1
ATOM 1730 N N . ILE A 1 235 ? -36.178 15.086 23.475 1.00 89.00 235 ILE A N 1
ATOM 1731 C CA . ILE A 1 235 ? -37.459 14.568 23.992 1.00 89.00 235 ILE A CA 1
ATOM 1732 C C . ILE A 1 235 ? -38.144 15.608 24.881 1.00 89.00 235 ILE A C 1
ATOM 1734 O O . ILE A 1 235 ? -39.353 15.827 24.761 1.00 89.00 235 ILE A O 1
ATOM 1738 N N . TYR A 1 236 ? -37.392 16.272 25.761 1.00 84.62 236 TYR A N 1
ATOM 1739 C CA . TYR A 1 236 ? -37.935 17.338 26.596 1.00 84.62 236 TYR A CA 1
ATOM 1740 C C . TYR A 1 236 ? -38.457 18.504 25.749 1.00 84.62 236 TYR A C 1
ATOM 1742 O O . TYR A 1 236 ? -39.589 18.945 25.948 1.00 84.62 236 TYR A O 1
ATOM 1750 N N . ARG A 1 237 ? -37.682 18.968 24.761 1.00 81.19 237 ARG A N 1
ATOM 1751 C CA . ARG A 1 237 ? -38.098 20.040 23.843 1.00 81.19 237 ARG A CA 1
ATOM 1752 C C . ARG A 1 237 ? -39.353 19.665 23.063 1.00 81.19 237 ARG A C 1
ATOM 1754 O O . ARG A 1 237 ? -40.286 20.459 23.016 1.00 81.19 237 ARG A O 1
ATOM 1761 N N . VAL A 1 238 ? -39.419 18.450 22.516 1.00 82.00 238 VAL A N 1
ATOM 1762 C CA . VAL A 1 238 ? -40.610 17.943 21.817 1.00 82.00 238 VAL A CA 1
ATOM 1763 C C . VAL A 1 238 ? -41.817 17.920 22.756 1.00 82.00 238 VAL A C 1
ATOM 1765 O O . VAL A 1 238 ? -42.889 18.394 22.383 1.00 82.00 238 VAL A O 1
ATOM 1768 N N . ARG A 1 239 ? -41.652 17.456 24.002 1.00 78.44 239 ARG A N 1
ATOM 1769 C CA . ARG A 1 239 ? -42.724 17.488 25.008 1.00 78.44 239 ARG A CA 1
ATOM 1770 C C . ARG A 1 239 ? -43.193 18.915 25.289 1.00 78.44 239 ARG A C 1
ATOM 1772 O O . ARG A 1 239 ? -44.397 19.138 25.354 1.00 78.44 239 ARG A O 1
ATOM 1779 N N . GLN A 1 240 ? -42.279 19.874 25.420 1.00 77.81 240 GLN A N 1
ATOM 1780 C CA . GLN A 1 240 ? -42.631 21.282 25.621 1.00 77.81 240 GLN A CA 1
ATOM 1781 C C . GLN A 1 240 ? -43.345 21.883 24.405 1.00 77.81 240 GLN A C 1
ATOM 1783 O O . GLN A 1 240 ? -44.289 22.640 24.585 1.00 77.81 240 GLN A O 1
ATOM 1788 N N . ILE A 1 241 ? -42.979 21.506 23.177 1.00 80.06 241 ILE A N 1
ATOM 1789 C CA . ILE A 1 241 ? -43.702 21.924 21.965 1.00 80.06 241 ILE A CA 1
ATOM 1790 C C . ILE A 1 241 ? -45.126 21.354 21.958 1.00 80.06 241 ILE A C 1
ATOM 1792 O O . ILE A 1 241 ? -46.075 22.083 21.682 1.00 80.06 241 ILE A O 1
ATOM 1796 N N . ILE A 1 242 ? -45.304 20.074 22.295 1.00 74.88 242 ILE A N 1
ATOM 1797 C CA . ILE A 1 242 ? -46.630 19.434 22.355 1.00 74.88 242 ILE A CA 1
ATOM 1798 C C . ILE A 1 242 ? -47.494 20.066 23.457 1.00 74.88 242 ILE A C 1
ATOM 1800 O O . ILE A 1 242 ? -48.664 20.385 23.229 1.00 74.88 242 ILE A O 1
ATOM 1804 N N . LEU A 1 243 ? -46.921 20.285 24.644 1.00 74.12 243 LEU A N 1
ATOM 1805 C CA . LEU A 1 243 ? -47.598 20.960 25.754 1.00 74.12 243 LEU A CA 1
ATOM 1806 C C . LEU A 1 243 ? -47.930 22.412 25.404 1.00 74.12 243 LEU A C 1
ATOM 1808 O O . LEU A 1 243 ? -49.058 22.839 25.625 1.00 74.12 243 LEU A O 1
ATOM 1812 N N . GLY A 1 244 ? -46.992 23.142 24.802 1.00 71.25 244 GLY A N 1
ATOM 1813 C CA . GLY A 1 244 ? -47.183 24.504 24.315 1.00 71.25 244 GLY A CA 1
ATOM 1814 C C . GLY A 1 244 ? -48.263 24.585 23.241 1.00 71.25 244 GLY A C 1
ATOM 1815 O O . GLY A 1 244 ? -49.086 25.485 23.286 1.00 71.25 244 GLY A O 1
ATOM 1816 N N . THR A 1 245 ? -48.343 23.604 22.341 1.00 65.12 245 THR A N 1
ATOM 1817 C CA . THR A 1 245 ? -49.407 23.500 21.328 1.00 65.12 245 THR A CA 1
ATOM 1818 C C . THR A 1 245 ? -50.758 23.218 21.982 1.00 65.12 245 THR A C 1
ATOM 1820 O O . THR A 1 245 ? -51.768 23.814 21.614 1.00 65.12 245 THR A O 1
ATOM 1823 N N . SER A 1 246 ? -50.791 22.366 23.007 1.00 63.03 246 SER A N 1
ATOM 1824 C CA . SER A 1 246 ? -52.006 22.089 23.783 1.00 63.03 246 SER A CA 1
ATOM 1825 C C . SER A 1 246 ? -52.471 23.325 24.563 1.00 63.03 246 SER A C 1
ATOM 1827 O O . SER A 1 246 ? -53.656 23.656 24.550 1.00 63.03 246 SER A O 1
ATOM 1829 N N . ALA A 1 247 ? -51.546 24.046 25.201 1.00 59.94 247 ALA A N 1
ATOM 1830 C CA . ALA A 1 247 ? -51.820 25.297 25.901 1.00 59.94 247 ALA A CA 1
ATOM 1831 C C . ALA A 1 247 ? -52.239 26.413 24.931 1.00 59.94 247 ALA A C 1
ATOM 1833 O O . ALA A 1 247 ? -53.218 27.099 25.197 1.00 59.94 247 ALA A O 1
ATOM 1834 N N . ALA A 1 248 ? -51.577 26.541 23.778 1.00 59.78 248 ALA A N 1
ATOM 1835 C CA . ALA A 1 248 ? -51.930 27.477 22.712 1.00 59.78 248 ALA A CA 1
ATOM 1836 C C . ALA A 1 248 ? -53.315 27.174 22.121 1.00 59.78 248 ALA A C 1
ATOM 1838 O O . ALA A 1 248 ? -54.085 28.094 21.872 1.00 59.78 248 ALA A O 1
ATOM 1839 N N . THR A 1 249 ? -53.676 25.894 21.974 1.00 63.47 249 THR A N 1
ATOM 1840 C CA . THR A 1 249 ? -55.027 25.485 21.558 1.00 63.47 249 THR A CA 1
ATOM 1841 C C . THR A 1 249 ? -56.056 25.866 22.624 1.00 63.47 249 THR A C 1
ATOM 1843 O O . THR A 1 249 ? -57.096 26.425 22.297 1.00 63.47 249 THR A O 1
ATOM 1846 N N . ARG A 1 250 ? -55.763 25.652 23.917 1.00 61.19 250 ARG A N 1
ATOM 1847 C CA . ARG A 1 250 ? -56.641 26.098 25.018 1.00 61.19 250 ARG A CA 1
ATOM 1848 C C . ARG A 1 250 ? -56.786 27.624 25.074 1.00 61.19 250 ARG A C 1
ATOM 1850 O O . ARG A 1 250 ? -57.884 28.111 25.321 1.00 61.19 250 ARG A O 1
ATOM 1857 N N . LEU A 1 251 ? -55.710 28.364 24.813 1.00 58.44 251 LEU A N 1
ATOM 1858 C CA . LEU A 1 251 ? -55.690 29.826 24.687 1.00 58.44 251 LEU A CA 1
ATOM 1859 C C . LEU A 1 251 ? -56.525 30.315 23.495 1.00 58.44 251 LEU A C 1
ATOM 1861 O O . LEU A 1 251 ? -57.292 31.258 23.641 1.00 58.44 251 LEU A O 1
ATOM 1865 N N . ALA A 1 252 ? -56.431 29.654 22.340 1.00 58.03 252 ALA A N 1
ATOM 1866 C CA . ALA A 1 252 ? -57.215 29.995 21.152 1.00 58.03 252 ALA A CA 1
ATOM 1867 C C . ALA A 1 252 ? -58.727 29.793 21.357 1.00 58.03 252 ALA A C 1
ATOM 1869 O O . ALA A 1 252 ? -59.532 30.488 20.744 1.00 58.03 252 ALA A O 1
ATOM 1870 N N . VAL A 1 253 ? -59.113 28.855 22.226 1.00 68.00 253 VAL A N 1
ATOM 1871 C CA . VAL A 1 253 ? -60.517 28.519 22.510 1.00 68.00 253 VAL A CA 1
ATOM 1872 C C . VAL A 1 253 ? -61.078 29.322 23.705 1.00 68.00 253 VAL A C 1
ATOM 1874 O O . VAL A 1 253 ? -62.285 29.303 23.932 1.00 68.00 253 VAL A O 1
ATOM 1877 N N . SER A 1 254 ? -60.247 30.073 24.451 1.00 66.44 254 SER A N 1
ATOM 1878 C CA . SER A 1 254 ? -60.668 30.858 25.627 1.00 66.44 254 SER A CA 1
ATOM 1879 C C . SER A 1 254 ? -60.169 32.318 25.602 1.00 66.44 254 SER A C 1
ATOM 1881 O O . SER A 1 254 ? -58.989 32.576 25.864 1.00 66.44 254 SER A O 1
ATOM 1883 N N . PRO A 1 255 ? -61.065 33.304 25.383 1.00 66.44 255 PRO A N 1
ATOM 1884 C CA . PRO A 1 255 ? -60.713 34.728 25.318 1.00 66.44 255 PRO A CA 1
ATOM 1885 C C . PRO A 1 255 ? -60.087 35.304 26.601 1.00 66.44 255 PRO A C 1
ATOM 1887 O O . PRO A 1 255 ? -59.230 36.182 26.524 1.00 66.44 255 PRO A O 1
ATOM 1890 N N . ALA A 1 256 ? -60.476 34.806 27.780 1.00 62.09 256 ALA A N 1
ATOM 1891 C CA . ALA A 1 256 ? -59.975 35.308 29.065 1.00 62.09 256 ALA A CA 1
ATOM 1892 C C . ALA A 1 25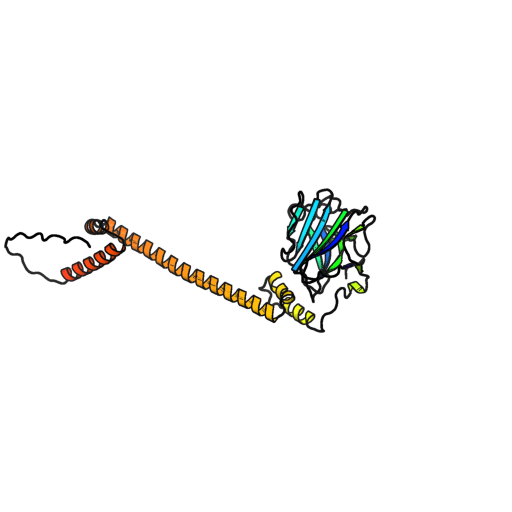6 ? -58.502 34.933 29.309 1.00 62.09 256 ALA A C 1
ATOM 1894 O O . ALA A 1 256 ? -57.725 35.744 29.807 1.00 62.09 256 ALA A O 1
ATOM 1895 N N . LEU A 1 257 ? -58.093 33.726 28.902 1.00 57.97 257 LEU A N 1
ATOM 1896 C CA . LEU A 1 257 ? -56.703 33.274 29.018 1.00 57.97 257 LEU A CA 1
ATOM 1897 C C . LEU A 1 257 ? -55.794 33.987 28.007 1.00 57.97 257 LEU A C 1
ATOM 1899 O O . LEU A 1 257 ? -54.642 34.287 28.322 1.00 57.97 257 LEU A O 1
ATOM 1903 N N . ALA A 1 258 ? -56.311 34.295 26.813 1.00 58.81 258 ALA A N 1
ATOM 1904 C CA . ALA A 1 258 ? -55.561 34.985 25.762 1.00 58.81 258 ALA A CA 1
ATOM 1905 C C . ALA A 1 258 ? -55.137 36.402 26.176 1.00 58.81 258 ALA A C 1
ATOM 1907 O O . ALA A 1 258 ? -54.014 36.813 25.881 1.00 58.81 258 ALA A O 1
ATOM 1908 N N . ALA A 1 259 ? -55.995 37.112 26.915 1.00 58.31 259 ALA A N 1
ATOM 1909 C CA . ALA A 1 259 ? -55.697 38.443 27.440 1.00 58.31 259 ALA A CA 1
ATOM 1910 C C . ALA A 1 259 ? -54.547 38.438 28.468 1.00 58.31 259 ALA A C 1
ATOM 1912 O O . ALA A 1 259 ? -53.753 39.373 28.505 1.00 58.31 259 ALA A O 1
ATOM 1913 N N . ILE A 1 260 ? -54.413 37.368 29.260 1.00 56.44 260 ILE A N 1
ATOM 1914 C CA . ILE A 1 260 ? -53.373 37.238 30.296 1.00 56.44 260 ILE A CA 1
ATOM 1915 C C . ILE A 1 260 ? -51.997 36.927 29.676 1.00 56.44 260 ILE A C 1
ATOM 1917 O O . ILE A 1 260 ? -50.972 37.382 30.180 1.00 56.44 260 ILE A O 1
ATOM 1921 N N . ALA A 1 261 ? -51.958 36.186 28.563 1.00 55.69 261 ALA A N 1
ATOM 1922 C CA . ALA A 1 261 ? -50.714 35.794 27.891 1.00 55.69 261 ALA A CA 1
ATOM 1923 C C . ALA A 1 261 ? -50.055 36.918 27.063 1.00 55.69 261 ALA A C 1
ATOM 1925 O O . ALA A 1 261 ? -48.867 36.831 26.760 1.00 55.69 261 ALA A O 1
ATOM 1926 N N . GLN A 1 262 ? -50.795 37.968 26.686 1.00 53.78 262 GLN A N 1
ATOM 1927 C CA . GLN A 1 262 ? -50.269 39.082 25.880 1.00 53.78 262 GLN A CA 1
ATOM 1928 C C . GLN A 1 262 ? -49.434 40.095 26.682 1.00 53.78 262 GLN A C 1
ATOM 1930 O O . GLN A 1 262 ? -48.774 40.945 26.085 1.00 53.78 262 GLN A O 1
ATOM 1935 N N . SER A 1 263 ? -49.412 40.001 28.014 1.00 47.81 263 SER A N 1
ATOM 1936 C CA . SER A 1 263 ? -48.657 40.911 28.876 1.00 47.81 263 SER A CA 1
ATOM 1937 C C . SER A 1 263 ? -47.526 40.185 29.616 1.00 47.81 263 SER A C 1
ATOM 1939 O O . SER A 1 263 ? -47.762 39.560 30.650 1.00 47.81 263 SER A O 1
ATOM 1941 N N . GLU A 1 264 ? -46.302 40.375 29.113 1.00 48.16 264 GLU A N 1
ATOM 1942 C CA . GLU A 1 264 ? -44.998 40.132 29.765 1.00 48.16 264 GLU A CA 1
ATOM 1943 C C . GLU A 1 264 ? -44.337 38.749 29.599 1.00 48.16 264 GLU A C 1
ATOM 1945 O O . GLU A 1 264 ? -44.946 37.749 29.232 1.00 48.16 264 GLU A O 1
ATOM 1950 N N . THR A 1 265 ? -43.013 38.749 29.797 1.00 53.06 265 THR A N 1
ATOM 1951 C CA . THR A 1 265 ? -42.049 37.706 29.412 1.00 53.06 265 THR A CA 1
ATOM 1952 C C . THR A 1 265 ? -42.398 36.297 29.915 1.00 53.06 265 THR A C 1
ATOM 1954 O O . THR A 1 265 ? -43.039 36.106 30.948 1.00 53.06 265 THR A O 1
ATOM 1957 N N . ALA A 1 266 ? -41.923 35.281 29.181 1.00 50.09 266 ALA A N 1
ATOM 1958 C CA . ALA A 1 266 ? -42.333 33.877 29.306 1.00 50.09 266 ALA A CA 1
ATOM 1959 C C . ALA A 1 266 ? -42.344 33.312 30.745 1.00 50.09 266 ALA A C 1
ATOM 1961 O O . ALA A 1 266 ? -43.250 32.557 31.088 1.00 50.09 266 ALA A O 1
ATOM 1962 N N . VAL A 1 267 ? -41.407 33.713 31.611 1.00 48.53 267 VAL A N 1
ATOM 1963 C CA . VAL A 1 267 ? -41.327 33.239 33.009 1.00 48.53 267 VAL A CA 1
ATOM 1964 C C . VAL A 1 267 ? -42.428 33.845 33.894 1.00 48.53 267 VAL A C 1
ATOM 1966 O O . VAL A 1 267 ? -43.013 33.144 34.723 1.00 48.53 267 VAL A O 1
ATOM 1969 N N . ALA A 1 268 ? -42.766 35.121 33.685 1.00 51.78 268 ALA A N 1
ATOM 1970 C CA . ALA A 1 268 ? -43.825 35.806 34.427 1.00 51.78 268 ALA A CA 1
ATOM 1971 C C . ALA A 1 268 ? -45.212 35.249 34.068 1.00 51.78 268 ALA A C 1
ATOM 1973 O O . ALA A 1 268 ? -46.052 35.059 34.948 1.00 51.78 268 ALA A O 1
ATOM 1974 N N . SER A 1 269 ? -45.423 34.901 32.794 1.00 55.19 269 SER A N 1
ATOM 1975 C CA . SER A 1 269 ? -46.681 34.311 32.322 1.00 55.19 269 SER A CA 1
ATOM 1976 C C . SER A 1 269 ? -46.970 32.939 32.954 1.00 55.19 269 SER A C 1
ATOM 1978 O O . SER A 1 269 ? -48.088 32.697 33.406 1.00 55.19 269 SER A O 1
ATOM 1980 N N . SER A 1 270 ? -45.961 32.066 33.093 1.00 58.47 270 SER A N 1
ATOM 1981 C CA . SER A 1 270 ? -46.136 30.730 33.683 1.00 58.47 270 SER A CA 1
ATOM 1982 C C . SER A 1 270 ? -46.499 30.758 35.170 1.00 58.47 270 SER A C 1
ATOM 1984 O O . SER A 1 270 ? -47.355 29.987 35.601 1.00 58.47 270 SER A O 1
ATOM 1986 N N . ALA A 1 271 ? -45.897 31.664 35.948 1.00 62.19 271 ALA A N 1
ATOM 1987 C CA . ALA A 1 271 ? -46.183 31.792 37.377 1.00 62.19 271 ALA A CA 1
ATOM 1988 C C . ALA A 1 271 ? -47.597 32.346 37.632 1.00 62.19 271 ALA A C 1
ATOM 1990 O O . ALA A 1 271 ? -48.304 31.873 38.520 1.00 62.19 271 ALA A O 1
ATOM 1991 N N . ARG A 1 272 ? -48.038 33.309 36.812 1.00 59.53 272 ARG A N 1
ATOM 1992 C CA . ARG A 1 272 ? -49.355 33.952 36.941 1.00 59.53 272 ARG A CA 1
ATOM 1993 C C . ARG A 1 272 ? -50.500 33.018 36.527 1.00 59.53 272 ARG A C 1
ATOM 1995 O O . ARG A 1 272 ? -51.542 33.009 37.173 1.00 59.53 272 ARG A O 1
ATOM 2002 N N . ILE A 1 273 ? -50.287 32.184 35.502 1.00 67.00 273 ILE A N 1
ATOM 2003 C CA . ILE A 1 273 ? -51.257 31.159 35.079 1.00 67.00 273 ILE A CA 1
ATOM 2004 C C . ILE A 1 273 ? -51.455 30.103 36.175 1.00 67.00 273 ILE A C 1
ATOM 2006 O O . ILE A 1 273 ? -52.591 29.712 36.431 1.00 67.00 273 ILE A O 1
ATOM 2010 N N . ALA A 1 274 ? -50.379 29.656 36.831 1.00 70.69 274 ALA A N 1
ATOM 2011 C CA . ALA A 1 274 ? -50.484 28.706 37.939 1.00 70.69 274 ALA A CA 1
ATOM 2012 C C . ALA A 1 274 ? -51.289 29.291 39.114 1.00 70.69 274 ALA A C 1
ATOM 2014 O O . ALA A 1 274 ? -52.223 28.647 39.583 1.00 70.69 274 ALA A O 1
ATOM 2015 N N . GLY A 1 275 ? -51.005 30.541 39.504 1.00 72.38 275 GLY A N 1
ATOM 2016 C CA . GLY A 1 275 ? -51.736 31.223 40.580 1.00 72.38 275 GLY A CA 1
ATOM 2017 C C . GLY A 1 275 ? -53.233 31.402 40.299 1.00 72.38 275 GLY A C 1
ATOM 2018 O O . GLY A 1 275 ? -54.053 31.160 41.177 1.00 72.38 275 GLY A O 1
ATOM 2019 N N . PHE A 1 276 ? -53.610 31.733 39.060 1.00 73.00 276 PHE A N 1
ATOM 2020 C CA . PHE A 1 276 ? -55.021 31.863 38.675 1.00 73.00 276 PHE A CA 1
ATOM 2021 C C . PHE A 1 276 ? -55.796 30.536 38.781 1.00 73.00 276 PHE A C 1
ATOM 2023 O O . PHE A 1 276 ? -56.968 30.510 39.156 1.00 73.00 276 PHE A O 1
ATOM 2030 N N . PHE A 1 277 ? -55.147 29.411 38.469 1.00 71.25 277 PHE A N 1
ATOM 2031 C CA . PHE A 1 277 ? -55.758 28.091 38.638 1.00 71.25 277 PHE A CA 1
ATOM 2032 C C . PHE A 1 277 ? -55.977 27.734 40.111 1.00 71.25 277 PHE A C 1
ATOM 2034 O O . PHE A 1 277 ? -56.994 27.115 40.434 1.00 71.25 277 PHE A O 1
ATOM 2041 N N . ASP A 1 278 ? -55.055 28.127 40.990 1.00 74.38 278 ASP A N 1
ATOM 2042 C CA . ASP A 1 278 ? -55.198 27.922 42.431 1.00 74.38 278 ASP A CA 1
ATOM 2043 C C . ASP A 1 278 ? -56.330 28.788 43.012 1.00 74.38 278 ASP A C 1
ATOM 2045 O O . ASP A 1 278 ? -57.122 28.287 43.812 1.00 74.38 278 ASP A O 1
ATOM 2049 N N . GLU A 1 279 ? -56.491 30.031 42.541 1.00 72.88 279 GLU A N 1
ATOM 2050 C CA . GLU A 1 279 ? -57.621 30.905 42.899 1.00 72.88 279 GLU A CA 1
ATOM 2051 C C . GLU A 1 279 ? -58.972 30.325 42.466 1.00 72.88 279 GLU A C 1
ATOM 2053 O O . GLU A 1 279 ? -59.869 30.186 43.295 1.00 72.88 279 GLU A O 1
ATOM 2058 N N . LEU A 1 280 ? -59.117 29.888 41.210 1.00 72.56 280 LEU A N 1
ATOM 2059 C CA . LEU A 1 280 ? -60.370 29.280 40.739 1.00 72.56 280 LEU A CA 1
ATOM 2060 C C . LEU A 1 280 ? -60.732 28.006 41.508 1.00 72.56 280 LEU A C 1
ATOM 2062 O O . LEU A 1 280 ? -61.908 27.706 41.725 1.00 72.56 280 LEU A O 1
ATOM 2066 N N . LYS A 1 281 ? -59.723 27.237 41.921 1.00 72.69 281 LYS A N 1
ATOM 2067 C CA . LYS A 1 281 ? -59.925 26.023 42.711 1.00 72.69 281 LYS A CA 1
ATOM 2068 C C . LYS A 1 281 ? -60.341 26.345 44.149 1.00 72.69 281 LYS A C 1
ATOM 2070 O O . LYS A 1 281 ? -61.127 25.591 44.720 1.00 72.69 281 LYS A O 1
ATOM 2075 N N . ALA A 1 282 ? -59.851 27.448 44.712 1.00 70.75 282 ALA A N 1
ATOM 2076 C CA . ALA A 1 282 ? -60.276 27.957 46.013 1.00 70.75 282 ALA A CA 1
ATOM 2077 C C . ALA A 1 282 ? -61.697 28.551 45.965 1.00 70.75 282 ALA A C 1
ATOM 2079 O O . ALA A 1 282 ? -62.501 28.319 46.868 1.00 70.75 282 ALA A O 1
ATOM 2080 N N . GLU A 1 283 ? -62.046 29.246 44.884 1.00 62.31 283 GLU A N 1
ATOM 2081 C CA . GLU A 1 283 ? -63.366 29.852 44.702 1.00 62.31 283 GLU A CA 1
ATOM 2082 C C . GLU A 1 283 ? -64.456 28.797 44.456 1.00 62.31 283 GLU A C 1
ATOM 2084 O O . GLU A 1 283 ? -65.527 28.853 45.057 1.00 62.31 283 GLU A O 1
ATOM 2089 N N . ALA A 1 284 ? -64.144 27.737 43.703 1.00 59.34 284 ALA A N 1
ATOM 2090 C CA . ALA A 1 284 ? -65.023 26.574 43.555 1.00 59.34 284 ALA A CA 1
ATOM 2091 C C . ALA A 1 284 ? -65.215 25.769 44.859 1.00 59.34 284 ALA A C 1
ATOM 2093 O O . ALA A 1 284 ? -66.156 24.980 44.958 1.00 59.34 284 ALA A O 1
ATOM 2094 N N . ALA A 1 285 ? -64.341 25.948 45.856 1.00 56.25 285 ALA A N 1
ATOM 2095 C CA . ALA A 1 285 ? -64.429 25.277 47.151 1.00 56.25 285 ALA A CA 1
ATOM 2096 C C . ALA A 1 285 ? -65.291 26.031 48.184 1.00 56.25 285 ALA A C 1
ATOM 2098 O O . ALA A 1 285 ? -65.511 25.501 49.273 1.00 56.25 285 ALA A O 1
ATOM 2099 N N . THR A 1 286 ? -65.803 27.227 47.864 1.00 48.16 286 THR A N 1
ATOM 2100 C CA . THR A 1 286 ? -66.615 28.036 48.790 1.00 48.16 286 THR A CA 1
ATOM 2101 C C . THR A 1 286 ? -68.105 27.962 48.419 1.00 48.16 286 THR A C 1
ATOM 2103 O O . THR A 1 286 ? -68.506 28.536 47.406 1.00 48.16 286 THR A O 1
ATOM 2106 N N . PRO A 1 287 ? -68.979 27.296 49.201 1.00 43.72 287 PRO A N 1
ATOM 2107 C CA . PRO A 1 287 ? -70.410 27.279 48.919 1.00 43.72 287 PRO A CA 1
ATOM 2108 C C . PRO A 1 287 ? -71.099 28.521 49.508 1.00 43.72 287 PRO A C 1
ATOM 2110 O O . PRO A 1 287 ? -71.195 28.655 50.723 1.00 43.72 287 PRO A O 1
ATOM 2113 N N . GLY A 1 288 ? -71.596 29.387 48.619 1.00 49.53 288 GLY A N 1
ATOM 2114 C CA . GLY A 1 288 ? -72.769 30.263 48.768 1.00 49.53 288 GLY A CA 1
ATOM 2115 C C . GLY A 1 288 ? -72.909 31.146 50.017 1.00 49.53 288 GLY A C 1
ATOM 2116 O O . GLY A 1 288 ? -73.310 30.675 51.076 1.00 49.53 288 GLY A O 1
ATOM 2117 N N . ALA A 1 289 ? -72.795 32.465 49.835 1.00 38.06 289 ALA A N 1
ATOM 2118 C CA . ALA A 1 289 ? -73.494 33.436 50.676 1.00 38.06 289 ALA A CA 1
ATOM 2119 C C . ALA A 1 289 ? -74.051 34.584 49.822 1.00 38.06 289 ALA A C 1
ATOM 2121 O O . ALA A 1 289 ? -73.351 35.211 49.031 1.00 38.06 289 ALA A O 1
ATOM 2122 N N . SER A 1 290 ? -75.355 34.763 49.974 1.00 35.88 290 SER A N 1
ATOM 2123 C CA . SER A 1 290 ? -76.286 35.644 49.284 1.00 35.88 290 SER A CA 1
ATOM 2124 C C . SER A 1 290 ? -75.873 37.115 49.220 1.00 35.88 290 SER A C 1
ATOM 2126 O O . SER A 1 290 ? -75.263 37.655 50.138 1.00 35.88 290 SER A O 1
ATOM 2128 N N . ALA A 1 291 ? -76.304 37.758 48.136 1.00 41.00 291 ALA A N 1
ATOM 2129 C CA . ALA A 1 291 ? -76.292 39.197 47.929 1.00 41.00 291 ALA A CA 1
ATOM 2130 C C . ALA A 1 291 ? -77.019 39.959 49.049 1.00 41.00 291 ALA A C 1
ATOM 2132 O O . ALA A 1 291 ? -78.140 39.586 49.388 1.00 41.00 291 ALA A O 1
ATOM 2133 N N . ASP A 1 292 ? -76.436 41.070 49.516 1.00 34.50 292 ASP A N 1
ATOM 2134 C CA . ASP A 1 292 ? -77.192 42.321 49.623 1.00 34.50 292 ASP A CA 1
ATOM 2135 C C . ASP A 1 292 ? -76.315 43.588 49.719 1.00 34.50 292 ASP A C 1
ATOM 2137 O O . ASP A 1 292 ? -75.260 43.599 50.347 1.00 34.50 292 ASP A O 1
ATOM 2141 N N . GLY A 1 293 ? -76.814 44.632 49.050 1.00 34.72 293 GLY A N 1
ATOM 2142 C CA . GLY A 1 293 ? -76.628 46.083 49.207 1.00 34.72 293 GLY A CA 1
ATOM 2143 C C . GLY A 1 293 ? -75.359 46.718 49.801 1.00 34.72 293 GLY A C 1
ATOM 2144 O O . GLY A 1 293 ? -75.044 46.552 50.973 1.00 34.72 293 GLY A O 1
ATOM 2145 N N . GLY A 1 294 ? -74.800 47.691 49.065 1.00 30.61 294 GLY A N 1
ATOM 2146 C CA . GLY A 1 294 ? -74.207 48.882 49.694 1.00 30.61 294 GLY A CA 1
ATOM 2147 C C . GLY A 1 294 ? -73.022 49.500 48.959 1.00 30.61 294 GLY A C 1
ATOM 2148 O O . GLY A 1 294 ? -71.936 48.939 48.915 1.00 30.61 294 GLY A O 1
ATOM 2149 N N . ALA A 1 295 ? -73.232 50.695 48.411 1.00 38.88 295 ALA A N 1
ATOM 2150 C CA . ALA A 1 295 ? -72.235 51.512 47.732 1.00 38.88 295 ALA A CA 1
ATOM 2151 C C . ALA A 1 295 ? -71.027 51.876 48.614 1.00 38.88 295 ALA A C 1
ATOM 2153 O O . ALA A 1 295 ? -71.196 52.264 49.765 1.00 38.88 295 ALA A O 1
ATOM 2154 N N . THR A 1 296 ? -69.825 51.882 48.031 1.00 31.67 296 THR A N 1
ATOM 2155 C CA . THR A 1 296 ? -68.817 52.949 48.197 1.00 31.67 296 THR A CA 1
ATOM 2156 C C . THR A 1 296 ? -67.647 52.721 47.234 1.00 31.67 296 THR A C 1
ATOM 2158 O O . THR A 1 296 ? -66.989 51.688 47.244 1.00 31.67 296 THR A O 1
ATOM 2161 N N . ALA A 1 297 ? -67.380 53.712 46.388 1.00 34.59 297 ALA A N 1
ATOM 2162 C CA . ALA A 1 297 ? -66.055 53.964 45.822 1.00 34.59 297 ALA A CA 1
ATOM 2163 C C . ALA A 1 297 ? -65.410 55.098 46.655 1.00 34.59 297 ALA A C 1
ATOM 2165 O O . ALA A 1 297 ? -66.146 55.741 47.410 1.00 34.59 297 ALA A O 1
ATOM 2166 N N . PRO A 1 298 ? -64.133 55.491 46.473 1.00 52.75 298 PRO A N 1
ATOM 2167 C CA . PRO A 1 298 ? -63.009 54.863 45.761 1.00 52.75 298 PRO A CA 1
ATOM 2168 C C . PRO A 1 298 ? -61.698 54.868 46.599 1.00 52.75 298 PRO A C 1
ATOM 2170 O O . PRO A 1 298 ? -61.619 55.522 47.630 1.00 52.75 298 PRO A O 1
ATOM 2173 N N . ALA A 1 299 ? -60.618 54.252 46.103 1.00 34.91 299 ALA A N 1
ATOM 2174 C CA . ALA A 1 299 ? -59.265 54.830 46.196 1.00 34.91 299 ALA A CA 1
ATOM 2175 C C . ALA A 1 299 ? -58.302 54.095 45.251 1.00 34.91 299 ALA A C 1
ATOM 2177 O O . ALA A 1 299 ? -57.896 52.962 45.500 1.00 34.91 299 ALA A O 1
ATOM 2178 N N . ARG A 1 300 ? -57.907 54.765 44.163 1.00 42.78 300 ARG A N 1
ATOM 2179 C CA . ARG A 1 300 ? -56.672 54.441 43.441 1.00 42.78 300 ARG A CA 1
ATOM 2180 C C . ARG A 1 300 ? -55.510 54.881 44.327 1.00 42.78 300 ARG A C 1
ATOM 2182 O O . ARG A 1 300 ? -55.430 56.066 44.637 1.00 42.78 300 ARG A O 1
ATOM 2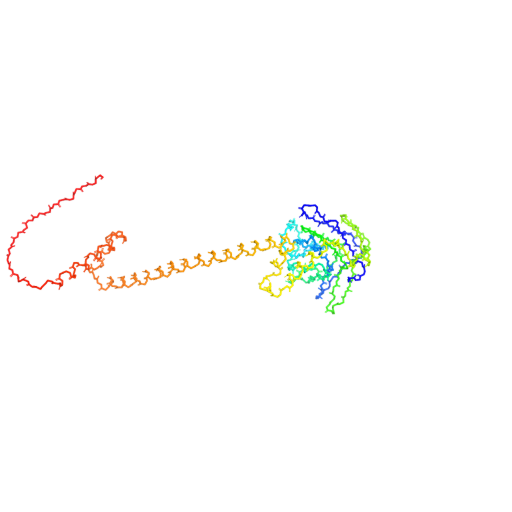189 N N . SER A 1 301 ? -54.619 53.962 44.686 1.00 38.97 301 SER A N 1
ATOM 2190 C CA . SER A 1 301 ? -53.315 54.318 45.245 1.00 38.97 301 SER A CA 1
ATOM 2191 C C . SER A 1 301 ? -52.219 53.950 44.253 1.00 38.97 301 SER A C 1
ATOM 2193 O O . SER A 1 301 ? -52.252 52.895 43.621 1.00 38.97 301 SER A O 1
ATOM 2195 N N . ALA A 1 302 ? -51.332 54.915 44.056 1.00 38.59 302 ALA A N 1
ATOM 2196 C CA . ALA A 1 302 ? -50.372 55.020 42.977 1.00 38.59 302 ALA A CA 1
ATOM 2197 C C . ALA A 1 302 ? -49.142 54.118 43.169 1.00 38.59 302 ALA A C 1
ATOM 2199 O O . ALA A 1 302 ? -48.737 53.805 44.286 1.00 38.59 302 ALA A O 1
ATOM 2200 N N . LEU A 1 303 ? -48.533 53.763 42.038 1.00 40.06 303 LEU A N 1
ATOM 2201 C CA . LEU A 1 303 ? -47.213 53.142 41.925 1.00 40.06 303 LEU A CA 1
ATOM 2202 C C . LEU A 1 303 ? -46.116 54.069 42.486 1.00 40.06 303 LEU A C 1
ATOM 2204 O O . LEU A 1 303 ? -46.082 55.240 42.096 1.00 40.06 303 LEU A O 1
ATOM 2208 N N . PRO A 1 304 ? -45.163 53.569 43.293 1.00 41.31 304 PRO A N 1
ATOM 2209 C CA . PRO A 1 304 ? -43.885 54.232 43.495 1.00 41.31 304 PRO A CA 1
ATOM 2210 C C . PRO A 1 304 ? -42.862 53.753 42.460 1.00 41.31 304 PRO A C 1
ATOM 2212 O O . PRO A 1 304 ? -42.739 52.563 42.171 1.00 41.31 304 PRO A O 1
ATOM 2215 N N . GLY A 1 305 ? -42.147 54.727 41.900 1.00 37.66 305 GLY A N 1
ATOM 2216 C CA . GLY A 1 305 ? -41.107 54.545 40.905 1.00 37.66 305 GLY A CA 1
ATOM 2217 C C . GLY A 1 305 ? -39.804 53.951 41.442 1.00 37.66 305 GLY A C 1
ATOM 2218 O O . GLY A 1 305 ? -39.504 53.957 42.633 1.00 37.66 305 GLY A O 1
ATOM 2219 N N . THR A 1 306 ? -39.056 53.468 40.462 1.00 43.03 306 THR A N 1
ATOM 2220 C CA . THR A 1 306 ? -37.686 52.955 40.440 1.00 43.03 306 THR A CA 1
ATOM 2221 C C . THR A 1 306 ? -36.641 53.813 41.153 1.00 43.03 306 THR A C 1
ATOM 2223 O O . THR A 1 306 ? -36.508 55.000 40.849 1.00 43.03 306 THR A O 1
ATOM 2226 N N . LEU A 1 307 ? -35.808 53.135 41.948 1.00 36.09 307 LEU A N 1
ATOM 2227 C CA . LEU A 1 307 ? -34.345 53.140 41.828 1.00 36.09 307 LEU A CA 1
ATOM 2228 C C . LEU A 1 307 ? -33.857 51.688 41.850 1.00 36.09 307 LEU A C 1
ATOM 2230 O O . LEU A 1 307 ? -34.436 50.902 42.634 1.00 36.09 307 LEU A O 1
#

Sequence (307 aa):
APAGGGHAAPAAADGGVTEYGLDGATAVLRANAGESLYAWVHLDPNAPPVQVLLEWHSSQGRHQAWWGLERIPGASAANLVRTRAGALPRPARWVRLLVPAGGTAGIGMEGLEVRGMRFLLAGGGACFGATGVLDAAGNERPWFAGSLPAGARQLGTWHFLGARDLLAPTSAGPRGQVAAALALYDDPLLGALSAHERYQIFQRGLEGFIAFLKARADRADDLVDFNFVKVQTDIYRVRQIILGTSAATRLAVSPALAAIAQSETAVASSARIAGFFDELKAEAATPGASADGGATAPARSALPGTL

pLDDT: mean 82.63, std 17.3, range [30.61, 97.69]

Radius of gyration: 37.7 Å; chains: 1; bounding box: 98×72×74 Å

Foldseek 3Di:
DDPDFWKWDDQDPPQAKDKKKKFQFPLWAADAPPKKWKKKKAAALQWGFQKKKKWWQWPQGIFIEMAHDPPPDDDDDDRYFYYHQYHDDQHPDIDMRIAHCPDPRGGVRHGTTTGMMMIMTGGGIMMIAFIGMQDNVRDDDGQDGQDHHHRMDITDDMHIGDPVCNVPVYDDPDPPQSVVLSCQLPDVVCVPPDNNLSCVCSVQPDVRSVVVVVVVVVVVVVVVVVVVVVVVVVVVVVVVVVVVVVVVVVLVVDVVLVVLVVDDDPVVSVVVVVVVVVVVVVVVVDDDDDDDDDDDDDDDDDDDDDD

Secondary structure (DSSP, 8-state):
--TT-EEE-PPPGGG-EEEEEEE--SS-B-B-TT-EEEEEEEE-SSS--SEEEEEEEETTEEEEEEEE---SPPP--TTEEEEEEESPPPSSSEEEEEEE-STTTS-S-BTPPEEEEEEEEESS-EEEEEEEEE-TTS-EEEEESSSPPTT-EEESS-EEE-TTGGGS-S---STTHHHHHHHHHT-GGGTTS-HHHHHHHHHHHHHHHHHHHHHHHHHHHHHHHHHHHHHHHHHHHHHHHHHHHHHHHHHHH-HHHHHHHTSS-HHHHHHHHHHHHHHHHHHTT----------------PPPPP-

Organism: NCBI:txid1234382